Protein AF-A0A381URU4-F1 (afdb_monomer)

Mean predicted aligned error: 5.33 Å

Sequence (364 aa):
MTFSDTIAAIIGERTTHPRQFKLWVDVKSIEGCIGMFLSSFMIIYIGTDLFAWLFEAAFFIPLPILIGVSGFVAMLVTLSESNSSRGSDNFSVPIIAALSYDLYLINYTHGQLDSLLIWSVLSGIAFYLAFKYKSLSKNGVIAAYIMGIIIFGAGGLKWVTPIVTFFILSSIISKISKSDNQIHKGSKRDIIQVLANGGIATIISIINFYAPNENLYIIYLAVIAAATADTWASEIGSFSYTDPFHVIKFTRVPKGTSGAISFLGTIGSVLGATTIAIVGSIWNVSLPLIYLIVITGSIGSLVDSFIGGSIQANFQCLKCNNITEKRTHCNASSLHKSGIYFIDNDMVNFLNTVSAIFILIILK

Radius of gyration: 22.09 Å; Cα contacts (8 Å, |Δi|>4): 598; chains: 1; bounding box: 61×32×67 Å

Secondary structure (DSSP, 8-state):
-HHHHHHHHHHHHH-SS--EEESSSSEEEHHHHHHHHHHHHHHHHHHHHHHHHHTT-S-PPPHHHHHHHHHHHHHHHHHHHHT--TTTHHHHHHHHHHHHHHHHHHHHHTT-HHHHHHHHHHHHHHHHHHHHTTSB-HHHHHHHHHHHHHHHHHHHHHHHHHHHHHHHHHHHHHHHS--TT-----SSB-HHHHHHHHHHHHHHHHHHHHS--HHHHHHHHHHHHHHHHHHHHHHHHTT-SSPPEETTTTEE--TT-TTEE-HHHHHHHHHHHHHHHHHHHHTT--HHHHHHHHHHHHHHHHHHHHHHHHTB-EEEETTT--EESSSEETTEEEEEEESBTT--HHHHHHHHHHHHHHHHHHH-

Organism: NCBI:txid408172

pLDDT: mean 91.39, std 8.85, range [42.0, 98.69]

Foldseek 3Di:
DVVLQVQLVVQQVPDPDFQWDAQDADIHGPRSLVSSLVVQLCCQLCVVQVVCVVVVPPDDDPPVLSNVLSNQLSVLLSLQVRLDDPCCNVPRNVVSNVLSSCLQVVCVVVVNNVVLVVQLVVLLVVLVVCVVVQQAGSSRSSLVSSLLSLQCSLPHPLRNVLVVLLSPVLLVLLVVLDDPPDPDDNNHQHNLLNCLLCVVLSVLSVCCSVPPDPVSSLLSLLLNLQSQLLSQLLSQVSPDPAFFAAPVVRDGDHRPQALTGDPRSLVRSLVRQLSSLVSVVVVVDDPVSSVLSSVLNSVLSNQLSVCRRPAQWWWAAPPPRDIDLDCDDPNDGTHTDDHDPPHGSSNSSNVSSVVSSVSSVVVD

InterPro domains:
  IPR002794 Protein of unknown function DUF92, TMEM19 [PF01940] (123-355)
  IPR002794 Protein of unknown function DUF92, TMEM19 [PTHR13353] (121-356)

Structure (mmCIF, N/CA/C/O backbone):
data_AF-A0A381URU4-F1
#
_entry.id   AF-A0A381URU4-F1
#
loop_
_atom_site.group_PDB
_atom_site.id
_atom_site.type_symbol
_atom_site.label_atom_id
_atom_site.label_alt_id
_atom_site.label_comp_id
_atom_site.label_asym_id
_atom_site.label_entity_id
_atom_site.label_seq_id
_atom_site.pdbx_PDB_ins_code
_atom_site.Cartn_x
_atom_site.Cartn_y
_atom_site.Cartn_z
_atom_site.occupancy
_atom_site.B_iso_or_equiv
_atom_site.auth_seq_id
_atom_site.auth_comp_id
_atom_site.auth_asym_id
_atom_site.auth_atom_id
_atom_site.pdbx_PDB_model_num
ATOM 1 N N . MET A 1 1 ? 18.536 -11.690 -8.176 1.00 85.38 1 MET A N 1
ATOM 2 C CA . MET A 1 1 ? 18.642 -10.847 -6.966 1.00 85.38 1 MET A CA 1
ATOM 3 C C . MET A 1 1 ? 19.264 -11.557 -5.770 1.00 85.38 1 MET A C 1
ATOM 5 O O . MET A 1 1 ? 19.951 -10.886 -5.023 1.00 85.38 1 MET A O 1
ATOM 9 N N . THR A 1 2 ? 19.167 -12.887 -5.638 1.00 83.38 2 THR A N 1
ATOM 10 C CA . THR A 1 2 ? 19.854 -13.648 -4.568 1.00 83.38 2 THR A CA 1
ATOM 11 C C . THR A 1 2 ? 21.362 -13.374 -4.488 1.00 83.38 2 THR A C 1
ATOM 13 O O . THR A 1 2 ? 21.913 -13.242 -3.402 1.00 83.38 2 THR A O 1
ATOM 16 N N . PHE A 1 3 ? 22.037 -13.220 -5.635 1.00 85.25 3 PHE A N 1
ATOM 17 C CA . PHE A 1 3 ? 23.441 -12.797 -5.665 1.00 85.25 3 PHE A CA 1
ATOM 18 C C . PHE A 1 3 ? 23.648 -11.416 -5.031 1.00 85.25 3 PHE A C 1
ATOM 20 O O . PHE A 1 3 ? 24.577 -11.239 -4.248 1.00 85.25 3 PHE A O 1
ATOM 27 N N . SER A 1 4 ? 22.767 -10.456 -5.314 1.00 86.88 4 SER A N 1
ATOM 28 C CA . SER A 1 4 ? 22.823 -9.119 -4.723 1.00 86.88 4 SER A CA 1
ATOM 29 C C . SER A 1 4 ? 22.684 -9.165 -3.200 1.00 86.88 4 SER A C 1
ATOM 31 O O . SER A 1 4 ? 23.487 -8.538 -2.512 1.00 86.88 4 SER A O 1
ATOM 33 N N . ASP A 1 5 ? 21.753 -9.972 -2.677 1.00 83.25 5 ASP A N 1
ATOM 34 C CA . ASP A 1 5 ? 21.565 -10.152 -1.229 1.00 83.25 5 ASP A CA 1
ATOM 35 C C . ASP A 1 5 ? 22.834 -10.721 -0.572 1.00 83.25 5 ASP A C 1
ATOM 37 O O . ASP A 1 5 ? 23.307 -10.214 0.448 1.00 83.25 5 ASP A O 1
ATOM 41 N N . THR A 1 6 ? 23.462 -11.730 -1.194 1.00 86.62 6 THR A N 1
ATOM 42 C CA . THR A 1 6 ? 24.727 -12.291 -0.685 1.00 86.62 6 THR A CA 1
ATOM 43 C C . THR A 1 6 ? 25.874 -11.278 -0.718 1.00 86.62 6 THR A C 1
ATOM 45 O O . THR A 1 6 ? 26.660 -11.205 0.225 1.00 86.62 6 THR A O 1
ATOM 48 N N . ILE A 1 7 ? 25.962 -10.457 -1.769 1.00 87.31 7 ILE A N 1
ATOM 49 C CA . ILE A 1 7 ? 26.982 -9.409 -1.898 1.00 87.31 7 ILE A CA 1
ATOM 50 C C . ILE A 1 7 ? 26.778 -8.331 -0.829 1.00 87.31 7 ILE A C 1
ATOM 52 O O . ILE A 1 7 ? 27.749 -7.903 -0.201 1.00 87.31 7 ILE A O 1
ATOM 56 N N . ALA A 1 8 ? 25.531 -7.923 -0.584 1.00 85.62 8 ALA A N 1
ATOM 57 C CA . ALA A 1 8 ? 25.183 -6.958 0.452 1.00 85.62 8 ALA A CA 1
ATOM 58 C C . ALA A 1 8 ? 25.610 -7.444 1.847 1.00 85.62 8 ALA A C 1
ATOM 60 O O . ALA A 1 8 ? 26.246 -6.691 2.590 1.00 85.62 8 ALA A O 1
ATOM 61 N N . ALA A 1 9 ? 25.342 -8.715 2.169 1.00 83.88 9 ALA A N 1
ATOM 62 C CA . ALA A 1 9 ? 25.768 -9.334 3.423 1.00 83.88 9 ALA A CA 1
ATOM 63 C C . ALA A 1 9 ? 27.302 -9.365 3.558 1.00 83.88 9 ALA A C 1
ATOM 65 O O . ALA A 1 9 ? 27.845 -8.879 4.552 1.00 83.88 9 ALA A O 1
ATOM 66 N N . ILE A 1 10 ? 28.013 -9.838 2.526 1.00 88.06 10 ILE A N 1
ATOM 67 C CA . ILE A 1 10 ? 29.484 -9.927 2.529 1.00 88.06 10 ILE A CA 1
ATOM 68 C C . ILE A 1 10 ? 30.130 -8.548 2.714 1.00 88.06 10 ILE A C 1
ATOM 70 O O . ILE A 1 10 ? 31.067 -8.407 3.500 1.00 88.06 10 ILE A O 1
ATOM 74 N N . ILE A 1 11 ? 29.659 -7.522 1.999 1.00 88.00 11 ILE A N 1
ATOM 75 C CA . ILE A 1 11 ? 30.195 -6.155 2.114 1.00 88.00 11 ILE A CA 1
ATOM 76 C C . ILE A 1 11 ? 29.905 -5.585 3.503 1.00 88.00 11 ILE A C 1
ATOM 78 O O . ILE A 1 11 ? 30.780 -4.960 4.109 1.00 88.00 11 ILE A O 1
ATOM 82 N N . GLY A 1 12 ? 28.699 -5.818 4.025 1.00 82.50 12 GLY A N 1
ATOM 83 C CA . GLY A 1 12 ? 28.310 -5.378 5.359 1.00 82.50 12 GLY A CA 1
ATOM 84 C C . GLY A 1 12 ? 29.183 -5.973 6.465 1.00 82.50 12 GLY A C 1
ATOM 85 O O . GLY A 1 12 ? 29.587 -5.238 7.363 1.00 82.50 12 GLY A O 1
ATOM 86 N N . GLU A 1 13 ? 29.513 -7.264 6.378 1.00 86.25 13 GLU A N 1
ATOM 87 C CA . GLU A 1 13 ? 30.335 -7.978 7.367 1.00 86.25 13 GLU A CA 1
ATOM 88 C C . GLU A 1 13 ? 31.835 -7.687 7.244 1.00 86.25 13 GLU A C 1
ATOM 90 O O . GLU A 1 13 ? 32.540 -7.627 8.249 1.00 86.25 13 GLU A O 1
ATOM 95 N N . ARG A 1 14 ? 32.345 -7.499 6.019 1.00 87.88 14 ARG A N 1
ATOM 96 C CA . ARG A 1 14 ? 33.779 -7.249 5.775 1.00 87.88 14 ARG A CA 1
ATOM 97 C C . ARG A 1 14 ? 34.208 -5.807 6.025 1.00 87.88 14 ARG A C 1
ATOM 99 O O . ARG A 1 14 ? 35.406 -5.532 6.089 1.00 87.88 14 ARG A O 1
ATOM 106 N N . THR A 1 15 ? 33.261 -4.882 6.140 1.00 88.69 15 THR A N 1
ATOM 107 C CA . THR A 1 15 ? 33.566 -3.490 6.475 1.00 88.69 15 THR A CA 1
ATOM 108 C C . THR A 1 15 ? 33.953 -3.402 7.951 1.00 88.69 15 THR A C 1
ATOM 110 O O . THR A 1 15 ? 33.223 -3.874 8.812 1.00 88.69 15 THR A O 1
ATOM 113 N N . THR A 1 16 ? 35.086 -2.772 8.264 1.00 79.88 16 THR A N 1
ATOM 114 C CA . THR A 1 16 ? 35.608 -2.675 9.642 1.00 79.88 16 THR A CA 1
ATOM 115 C C . THR A 1 16 ? 34.721 -1.836 10.569 1.00 79.88 16 THR A C 1
ATOM 117 O O . THR A 1 16 ? 34.576 -2.161 11.746 1.00 79.88 16 THR A O 1
ATOM 120 N N . HIS A 1 17 ? 34.089 -0.783 10.039 1.00 83.81 17 HIS A N 1
ATOM 121 C CA . HIS A 1 17 ? 33.162 0.093 10.766 1.00 83.81 17 HIS A CA 1
ATOM 122 C C . HIS A 1 17 ? 31.912 0.399 9.923 1.00 83.81 17 HIS A C 1
ATOM 124 O O . HIS A 1 17 ? 31.779 1.506 9.395 1.00 83.81 17 HIS A O 1
ATOM 130 N N . PRO A 1 18 ? 30.998 -0.575 9.754 1.00 86.12 18 PRO A N 1
ATOM 131 C CA . PRO A 1 18 ? 29.820 -0.387 8.924 1.00 86.12 18 PRO A CA 1
ATOM 132 C C . PRO A 1 18 ? 28.853 0.590 9.592 1.00 86.12 18 PRO A C 1
ATOM 134 O O . PRO A 1 18 ? 28.609 0.534 10.803 1.00 86.12 18 PRO A O 1
ATOM 137 N N . ARG A 1 19 ? 28.247 1.476 8.802 1.00 90.94 19 ARG A N 1
ATOM 138 C CA . ARG A 1 19 ? 27.236 2.415 9.300 1.00 90.94 19 ARG A CA 1
ATOM 139 C C . ARG A 1 19 ? 25.905 1.692 9.403 1.00 90.94 19 ARG A C 1
ATOM 141 O O . ARG A 1 19 ? 25.149 1.606 8.436 1.00 90.94 19 ARG A O 1
ATOM 148 N N . GLN A 1 20 ? 25.646 1.147 10.584 1.00 91.06 20 GLN A N 1
ATOM 149 C CA . GLN A 1 20 ? 24.461 0.346 10.850 1.00 91.06 20 GLN A CA 1
ATOM 150 C C . GLN A 1 20 ? 23.224 1.199 11.136 1.00 91.06 20 GLN A C 1
ATOM 152 O O . GLN A 1 20 ? 23.283 2.252 11.774 1.00 91.06 20 GLN A O 1
ATOM 157 N N . PHE A 1 21 ? 22.073 0.707 10.699 1.00 91.06 21 PHE A N 1
ATOM 158 C CA . PHE A 1 21 ? 20.769 1.271 10.998 1.00 91.06 21 PHE A CA 1
ATOM 159 C C . PHE A 1 21 ? 19.724 0.158 11.124 1.00 91.06 21 PHE A C 1
ATOM 161 O O . PHE A 1 21 ? 19.931 -0.984 10.719 1.00 91.06 21 PHE A O 1
ATOM 168 N N . LYS A 1 22 ? 18.570 0.502 11.698 1.00 89.31 22 LYS A N 1
ATOM 169 C CA . LYS A 1 22 ? 17.429 -0.403 11.843 1.00 89.31 22 LYS A CA 1
ATOM 170 C C . LYS A 1 22 ? 16.151 0.309 11.425 1.00 89.31 22 LYS A C 1
ATOM 172 O O . LYS A 1 22 ? 15.788 1.329 12.019 1.00 89.31 22 LYS A O 1
ATOM 177 N N . LEU A 1 23 ? 15.498 -0.213 10.387 1.00 86.25 23 LEU A N 1
ATOM 178 C CA . LEU A 1 23 ? 14.225 0.313 9.882 1.00 86.25 23 LEU A CA 1
ATOM 179 C C . LEU A 1 23 ? 13.028 -0.439 10.459 1.00 86.25 23 LEU A C 1
ATOM 181 O O . LEU A 1 23 ? 12.079 0.210 10.902 1.00 86.25 23 LEU A O 1
ATOM 185 N N . TRP A 1 24 ? 13.096 -1.772 10.505 1.00 84.44 24 TRP A N 1
ATOM 186 C CA . TRP A 1 24 ? 12.037 -2.615 11.060 1.00 84.44 24 TRP A CA 1
ATOM 187 C C . TRP A 1 24 ? 12.548 -3.546 12.166 1.00 84.44 24 TRP A C 1
ATOM 189 O O . TRP A 1 24 ? 12.534 -3.161 13.338 1.00 84.44 24 TRP A O 1
ATOM 199 N N . VAL A 1 25 ? 13.012 -4.753 11.830 1.00 83.75 25 VAL A N 1
ATOM 200 C CA . VAL A 1 25 ? 13.512 -5.735 12.813 1.00 83.75 25 VAL A CA 1
ATOM 201 C C . VAL A 1 25 ? 15.007 -5.971 12.649 1.00 83.75 25 VAL A C 1
ATOM 203 O O . VAL A 1 25 ? 15.729 -5.939 13.651 1.00 83.75 25 VAL A O 1
ATOM 206 N N . ASP A 1 26 ? 15.451 -6.142 11.409 1.00 84.88 26 ASP A N 1
ATOM 207 C CA . ASP A 1 26 ? 16.823 -6.513 11.084 1.00 84.88 26 ASP A CA 1
ATOM 208 C C . ASP A 1 26 ? 17.744 -5.281 11.125 1.00 84.88 26 ASP A C 1
ATOM 210 O O . ASP A 1 26 ? 17.316 -4.146 10.880 1.00 84.88 26 ASP A O 1
ATOM 214 N N . VAL A 1 27 ? 19.008 -5.495 11.495 1.00 87.00 27 VAL A N 1
ATOM 215 C CA . VAL A 1 27 ? 20.051 -4.462 11.438 1.00 87.00 27 VAL A CA 1
ATOM 216 C C . VAL A 1 27 ? 20.714 -4.556 10.072 1.00 87.00 27 VAL A C 1
ATOM 218 O O . VAL A 1 27 ? 21.165 -5.627 9.678 1.00 87.00 27 VAL A O 1
ATOM 221 N N . LYS A 1 28 ? 20.764 -3.436 9.357 1.00 90.19 28 LYS A N 1
ATOM 222 C CA . LYS A 1 28 ? 21.342 -3.325 8.014 1.00 90.19 28 LYS A CA 1
ATOM 223 C C . LYS A 1 28 ? 22.464 -2.288 8.030 1.00 90.19 28 LYS A C 1
ATOM 225 O O . LYS A 1 28 ? 22.542 -1.481 8.959 1.00 90.19 28 LYS A O 1
ATOM 230 N N . SER A 1 29 ? 23.338 -2.298 7.029 1.00 92.88 29 SER A N 1
ATOM 231 C CA . SER A 1 29 ? 24.417 -1.315 6.883 1.00 92.88 29 SER A CA 1
ATOM 232 C C . SER A 1 29 ? 24.272 -0.516 5.596 1.00 92.88 29 SER A C 1
ATOM 234 O O . SER A 1 29 ? 23.793 -1.025 4.583 1.00 92.88 29 SER A O 1
ATOM 236 N N . ILE A 1 30 ? 24.706 0.745 5.622 1.00 92.12 30 ILE A N 1
ATOM 237 C CA . ILE A 1 30 ? 24.724 1.593 4.421 1.00 92.12 30 ILE A CA 1
ATOM 238 C C . ILE A 1 30 ? 25.600 0.953 3.338 1.00 92.12 30 ILE A C 1
ATOM 240 O O . ILE A 1 30 ? 25.229 0.947 2.168 1.00 92.12 30 ILE A O 1
ATOM 244 N N . GLU A 1 31 ? 26.740 0.384 3.725 1.00 93.50 31 GLU A N 1
ATOM 245 C CA . GLU A 1 31 ? 27.669 -0.289 2.818 1.00 93.50 31 GLU A CA 1
ATOM 246 C C . GLU A 1 31 ? 27.031 -1.525 2.168 1.00 93.50 31 GLU A C 1
ATOM 248 O O . GLU A 1 31 ? 27.171 -1.717 0.960 1.00 93.50 31 GLU A O 1
ATOM 253 N N . GLY A 1 32 ? 26.257 -2.305 2.930 1.00 91.69 32 GLY A N 1
ATOM 254 C CA . GLY A 1 32 ? 25.471 -3.419 2.400 1.00 91.69 32 GLY A CA 1
ATOM 255 C C . GLY A 1 32 ? 24.425 -2.953 1.387 1.00 91.69 32 GLY A C 1
ATOM 256 O O . GLY A 1 32 ? 24.360 -3.500 0.289 1.00 91.69 32 GLY A O 1
ATOM 257 N N . CYS A 1 33 ? 23.681 -1.881 1.681 1.00 93.50 33 CYS A N 1
ATOM 258 C CA . CYS A 1 33 ? 22.706 -1.312 0.741 1.00 93.50 33 CYS A CA 1
ATOM 259 C C . CYS A 1 33 ? 23.357 -0.780 -0.551 1.00 93.50 33 CYS A C 1
ATOM 261 O O . CYS A 1 33 ? 22.780 -0.920 -1.630 1.00 93.50 33 CYS A O 1
ATOM 263 N N . ILE A 1 34 ? 24.560 -0.197 -0.469 1.00 94.19 34 ILE A N 1
ATOM 264 C CA . ILE A 1 34 ? 25.345 0.196 -1.654 1.00 94.19 34 ILE A CA 1
ATOM 265 C C . ILE A 1 34 ? 25.730 -1.049 -2.462 1.00 94.19 34 ILE A C 1
ATOM 267 O O . ILE A 1 34 ? 25.572 -1.057 -3.683 1.00 94.19 34 ILE A O 1
ATOM 271 N N . GLY A 1 35 ? 26.178 -2.111 -1.788 1.00 94.06 35 GLY A N 1
ATOM 272 C CA . GLY A 1 35 ? 26.450 -3.409 -2.402 1.00 94.06 35 GLY A CA 1
ATOM 273 C C . GLY A 1 35 ? 25.236 -3.978 -3.133 1.00 94.06 35 GLY A C 1
ATOM 274 O O . GLY A 1 35 ? 25.342 -4.352 -4.302 1.00 94.06 35 GLY A O 1
ATOM 275 N N . MET A 1 36 ? 24.072 -3.968 -2.480 1.00 94.69 36 MET A N 1
ATOM 276 C CA . MET A 1 36 ? 22.792 -4.394 -3.051 1.00 94.69 36 MET A CA 1
ATOM 277 C C . MET A 1 36 ? 22.432 -3.589 -4.300 1.00 94.69 36 MET A C 1
ATOM 279 O O . MET A 1 36 ? 22.074 -4.162 -5.329 1.00 94.69 36 MET A O 1
ATOM 283 N N . PHE A 1 37 ? 22.567 -2.262 -4.229 1.00 97.31 37 PHE A N 1
ATOM 284 C CA . PHE A 1 37 ? 22.232 -1.366 -5.331 1.00 97.31 37 PHE A CA 1
ATOM 285 C C . PHE A 1 37 ? 23.141 -1.609 -6.538 1.00 97.31 37 PHE A C 1
ATOM 287 O O . PHE A 1 37 ? 22.654 -1.860 -7.637 1.00 97.31 37 PHE A O 1
ATOM 294 N N . LEU A 1 38 ? 24.463 -1.579 -6.341 1.00 96.94 38 LEU A N 1
ATOM 295 C CA . LEU A 1 38 ? 25.430 -1.713 -7.433 1.00 96.94 38 LEU A CA 1
ATOM 296 C C . LEU A 1 38 ? 25.375 -3.096 -8.085 1.00 96.94 38 LEU A C 1
ATOM 298 O O . LEU A 1 38 ? 25.406 -3.200 -9.309 1.00 96.94 38 LEU A O 1
ATOM 302 N N . SER A 1 39 ? 25.262 -4.158 -7.284 1.00 96.19 39 SER A N 1
ATOM 303 C CA . SER A 1 39 ? 25.137 -5.519 -7.815 1.00 96.19 39 SER A CA 1
ATOM 304 C C . SER A 1 39 ? 23.831 -5.706 -8.587 1.00 96.19 39 SER A C 1
ATOM 306 O O . SER A 1 39 ? 23.863 -6.201 -9.711 1.00 96.19 39 SER A O 1
ATOM 308 N N . SER A 1 40 ? 22.698 -5.245 -8.049 1.00 96.69 40 SER A N 1
ATOM 309 C CA . SER A 1 40 ? 21.406 -5.321 -8.743 1.00 96.69 40 SER A CA 1
ATOM 310 C C . SER A 1 40 ? 21.401 -4.497 -10.027 1.00 96.69 40 SER A C 1
ATOM 312 O O . SER A 1 40 ? 20.912 -4.977 -11.046 1.00 96.69 40 SER A O 1
ATOM 314 N N . PHE A 1 41 ? 22.002 -3.304 -10.011 1.00 97.31 41 PHE A N 1
ATOM 315 C CA . PHE A 1 41 ? 22.167 -2.470 -11.201 1.00 97.31 41 PHE A CA 1
ATOM 316 C C . PHE A 1 41 ? 22.924 -3.225 -12.294 1.00 97.31 41 PHE A C 1
ATOM 318 O O . PHE A 1 41 ? 22.442 -3.315 -13.418 1.00 97.31 41 PHE A O 1
ATOM 325 N N . MET A 1 42 ? 24.080 -3.811 -11.966 1.00 95.75 42 MET A N 1
ATOM 326 C CA . MET A 1 42 ? 24.898 -4.537 -12.942 1.00 95.75 42 MET A CA 1
ATOM 327 C C . MET A 1 42 ? 24.207 -5.800 -13.452 1.00 95.75 42 MET A C 1
ATOM 329 O O . MET A 1 42 ? 24.276 -6.089 -14.644 1.00 95.75 42 MET A O 1
ATOM 333 N N . ILE A 1 43 ? 23.509 -6.530 -12.578 1.00 94.81 43 ILE A N 1
ATOM 334 C CA . ILE A 1 43 ? 22.747 -7.722 -12.965 1.00 94.81 43 ILE A CA 1
ATOM 335 C C . ILE A 1 43 ? 21.640 -7.361 -13.954 1.00 94.81 43 ILE A C 1
ATOM 337 O O . ILE A 1 43 ? 21.486 -8.063 -14.946 1.00 94.81 43 ILE A O 1
ATOM 341 N N . ILE A 1 44 ? 20.885 -6.285 -13.717 1.00 95.25 44 ILE A N 1
ATOM 342 C CA . ILE A 1 44 ? 19.834 -5.861 -14.650 1.00 95.25 44 ILE A CA 1
ATOM 343 C C . ILE A 1 44 ? 20.444 -5.309 -15.935 1.00 95.25 44 ILE A C 1
ATOM 345 O O . ILE A 1 44 ? 20.012 -5.708 -17.012 1.00 95.25 44 ILE A O 1
ATOM 349 N N . TYR A 1 45 ? 21.470 -4.465 -15.842 1.00 94.38 45 TYR A N 1
ATOM 350 C CA . TYR A 1 45 ? 22.116 -3.852 -17.001 1.00 94.38 45 TYR A CA 1
ATOM 351 C C . TYR A 1 45 ? 22.685 -4.905 -17.958 1.00 94.38 45 TYR A C 1
ATOM 353 O O . TYR A 1 45 ? 22.329 -4.934 -19.133 1.00 94.38 45 TYR A O 1
ATOM 361 N N . ILE A 1 46 ? 23.522 -5.809 -17.441 1.00 92.25 46 ILE A N 1
ATOM 362 C CA . ILE A 1 46 ? 24.154 -6.866 -18.240 1.00 92.25 46 ILE A CA 1
ATOM 363 C C . ILE A 1 46 ? 23.134 -7.944 -18.591 1.00 92.25 46 ILE A C 1
ATOM 365 O O . ILE A 1 46 ? 23.097 -8.404 -19.724 1.00 92.25 46 ILE A O 1
ATOM 369 N N . GLY A 1 47 ? 22.310 -8.363 -17.628 1.00 90.19 47 GLY A N 1
ATOM 370 C CA . GLY A 1 47 ? 21.362 -9.455 -17.817 1.00 90.19 47 GLY A CA 1
ATOM 371 C C . GLY A 1 47 ? 20.336 -9.140 -18.894 1.00 90.19 47 GLY A C 1
ATOM 372 O O . GLY A 1 47 ? 20.091 -9.979 -19.751 1.00 90.19 47 GLY A O 1
ATOM 373 N N . THR A 1 48 ? 19.782 -7.929 -18.898 1.00 89.69 48 THR A N 1
ATOM 374 C CA . THR A 1 48 ? 18.789 -7.520 -19.899 1.00 89.69 48 THR A CA 1
ATOM 375 C C . THR A 1 48 ? 19.371 -7.549 -21.310 1.00 89.69 48 THR A C 1
ATOM 377 O O . THR A 1 48 ? 18.756 -8.120 -22.206 1.00 89.69 48 THR A O 1
ATOM 380 N N . ASP A 1 49 ? 20.566 -6.986 -21.499 1.00 84.62 49 ASP A N 1
ATOM 381 C CA . ASP A 1 49 ? 21.245 -6.958 -22.799 1.00 84.62 49 ASP A CA 1
ATOM 382 C C . ASP A 1 49 ? 21.671 -8.367 -23.252 1.00 84.62 49 ASP A C 1
ATOM 384 O O . ASP A 1 49 ? 21.385 -8.785 -24.374 1.00 84.62 49 ASP A O 1
ATOM 388 N N . LEU A 1 50 ? 22.253 -9.155 -22.340 1.00 87.00 50 LEU A N 1
ATOM 389 C CA . LEU A 1 50 ? 22.659 -10.539 -22.591 1.00 87.00 50 LEU A CA 1
ATOM 390 C C . LEU A 1 50 ? 21.471 -11.424 -22.977 1.00 87.00 50 LEU A C 1
ATOM 392 O O . LEU A 1 50 ? 21.580 -12.205 -23.918 1.00 87.00 50 LEU A O 1
ATOM 396 N N . PHE A 1 51 ? 20.349 -11.332 -22.258 1.00 84.62 51 PHE A N 1
ATOM 397 C CA . PHE A 1 51 ? 19.158 -12.126 -22.559 1.00 84.62 51 PHE A CA 1
ATOM 398 C C . PHE A 1 51 ? 18.468 -11.661 -23.840 1.00 84.62 51 PHE A C 1
ATOM 400 O O . PHE A 1 51 ? 17.994 -12.508 -24.595 1.00 84.62 51 PHE A O 1
ATOM 407 N N . ALA A 1 52 ? 18.449 -10.355 -24.121 1.00 84.44 52 ALA A N 1
ATOM 408 C CA . ALA A 1 52 ? 17.958 -9.842 -25.396 1.00 84.44 52 ALA A CA 1
ATOM 409 C C . ALA A 1 52 ? 18.775 -10.404 -26.569 1.00 84.44 52 ALA A C 1
ATOM 411 O O . ALA A 1 52 ? 18.197 -10.864 -27.551 1.00 84.44 52 ALA A O 1
ATOM 412 N N . TRP A 1 53 ? 20.103 -10.444 -26.438 1.00 83.12 53 TRP A N 1
ATOM 413 C CA . TRP A 1 53 ? 20.982 -11.059 -27.429 1.00 83.12 53 TRP A CA 1
ATOM 414 C C . TRP A 1 53 ? 20.782 -12.580 -27.536 1.00 83.12 53 TRP A C 1
ATOM 416 O O . TRP A 1 53 ? 20.623 -13.100 -28.637 1.00 83.12 53 TRP A O 1
ATOM 426 N N . LEU A 1 54 ? 20.738 -13.293 -26.404 1.00 88.12 54 LEU A N 1
ATOM 427 C CA . LEU A 1 54 ? 20.628 -14.757 -26.352 1.00 88.12 54 LEU A CA 1
ATOM 428 C C . LEU A 1 54 ? 19.323 -15.285 -26.963 1.00 88.12 54 LEU A C 1
ATOM 430 O O . LEU A 1 54 ? 19.321 -16.350 -27.573 1.00 88.12 54 LEU A O 1
ATOM 434 N N . PHE A 1 55 ? 18.219 -14.565 -26.769 1.00 86.38 55 PHE A N 1
ATOM 435 C CA . PHE A 1 55 ? 16.900 -14.946 -27.277 1.00 86.38 55 PHE A CA 1
ATOM 436 C C . PHE A 1 55 ? 16.540 -14.258 -28.599 1.00 86.38 55 PHE A C 1
ATOM 438 O O . PHE A 1 55 ? 15.369 -14.260 -28.975 1.00 86.38 55 PHE A O 1
ATOM 445 N N . GLU A 1 56 ? 17.526 -13.671 -29.290 1.00 82.88 56 GLU A N 1
ATOM 446 C CA . GLU A 1 56 ? 17.351 -12.989 -30.580 1.00 82.88 56 GLU A CA 1
ATOM 447 C C . GLU A 1 56 ? 16.185 -11.983 -30.558 1.00 82.88 56 GLU A C 1
ATOM 449 O O . GLU A 1 56 ? 15.349 -11.926 -31.464 1.00 82.88 56 GLU A O 1
ATOM 454 N N . ALA A 1 57 ? 16.098 -11.192 -29.484 1.00 78.31 57 ALA A N 1
ATOM 455 C CA . ALA A 1 57 ? 15.028 -10.223 -29.316 1.00 78.31 57 ALA A CA 1
ATOM 456 C C . ALA A 1 57 ? 15.024 -9.230 -30.488 1.00 78.31 57 ALA A C 1
ATOM 458 O O . ALA A 1 57 ? 16.028 -8.594 -30.801 1.00 78.31 57 ALA A O 1
ATOM 459 N N . ALA A 1 58 ? 13.856 -9.054 -31.109 1.00 64.94 58 ALA A N 1
ATOM 460 C CA . ALA A 1 58 ? 13.690 -8.206 -32.290 1.00 64.94 58 ALA A CA 1
ATOM 461 C C . ALA A 1 58 ? 13.954 -6.706 -32.032 1.00 64.94 58 ALA A C 1
ATOM 463 O O . ALA A 1 58 ? 14.023 -5.921 -32.976 1.00 64.94 58 ALA A O 1
ATOM 464 N N . PHE A 1 59 ? 14.070 -6.294 -30.765 1.00 67.12 59 PHE A N 1
ATOM 465 C CA . PHE A 1 59 ? 14.239 -4.904 -30.362 1.00 67.12 59 PHE A CA 1
ATOM 466 C C . PHE A 1 59 ? 15.314 -4.763 -29.281 1.00 67.12 59 PHE A C 1
ATOM 468 O O . PHE A 1 59 ? 15.213 -5.359 -28.209 1.00 67.12 59 PHE A O 1
ATOM 475 N N . PHE A 1 60 ? 16.308 -3.913 -29.547 1.00 78.19 60 PHE A N 1
ATOM 476 C CA . PHE A 1 60 ? 17.295 -3.495 -28.554 1.00 78.19 60 PHE A CA 1
ATOM 477 C C . PHE A 1 60 ? 16.753 -2.323 -27.736 1.00 78.19 60 PHE A C 1
ATOM 479 O O . PHE A 1 60 ? 16.316 -1.311 -28.287 1.00 78.19 60 PHE A O 1
ATOM 486 N N . ILE A 1 61 ? 16.818 -2.439 -26.411 1.00 86.31 61 ILE A N 1
ATOM 487 C CA . ILE A 1 61 ? 16.434 -1.357 -25.502 1.00 86.31 61 ILE A CA 1
ATOM 488 C C . ILE A 1 61 ? 17.462 -0.222 -25.636 1.00 86.31 61 ILE A C 1
ATOM 490 O O . ILE A 1 61 ? 18.658 -0.474 -25.473 1.00 86.31 61 ILE A O 1
ATOM 494 N N . PRO A 1 62 ? 17.046 1.035 -25.894 1.00 91.88 62 PRO A N 1
ATOM 495 C CA . PRO A 1 62 ? 17.988 2.141 -25.996 1.00 91.88 62 PRO A CA 1
ATOM 496 C C . PRO A 1 62 ? 18.821 2.289 -24.723 1.00 91.88 62 PRO A C 1
ATOM 498 O O . PRO A 1 62 ? 18.288 2.204 -23.616 1.00 91.88 62 PRO A O 1
ATOM 501 N N . LEU A 1 63 ? 20.114 2.589 -24.872 1.00 92.19 63 LEU A N 1
ATOM 502 C CA . LEU A 1 63 ? 21.051 2.669 -23.747 1.00 92.19 63 LEU A CA 1
ATOM 503 C C . LEU A 1 63 ? 20.551 3.537 -22.566 1.00 92.19 63 LEU A C 1
ATOM 505 O O . LEU A 1 63 ? 20.658 3.081 -21.427 1.00 92.19 63 LEU A O 1
ATOM 509 N N . PRO A 1 64 ? 19.945 4.730 -22.770 1.00 94.81 64 PRO A N 1
ATOM 510 C CA . PRO A 1 64 ? 19.399 5.514 -21.657 1.00 94.81 64 PRO A CA 1
ATOM 511 C C . PRO A 1 64 ? 18.276 4.798 -20.893 1.00 94.81 64 PRO A C 1
ATOM 513 O O . PRO A 1 64 ? 18.182 4.914 -19.673 1.00 94.81 64 PRO A O 1
ATOM 516 N N . ILE A 1 65 ? 17.443 4.030 -21.598 1.00 95.31 65 ILE A N 1
ATOM 517 C CA . ILE A 1 65 ? 16.338 3.262 -21.014 1.00 95.31 65 ILE A CA 1
ATOM 518 C C . ILE A 1 65 ? 16.885 2.067 -20.238 1.00 95.31 65 ILE A C 1
ATOM 520 O O . ILE A 1 65 ? 16.418 1.816 -19.131 1.00 95.31 65 ILE A O 1
ATOM 524 N N . LEU A 1 66 ? 17.913 1.394 -20.764 1.00 95.12 66 LEU A N 1
ATOM 525 C CA . LEU A 1 66 ? 18.590 0.284 -20.090 1.00 95.12 66 LEU A CA 1
ATOM 526 C C . LEU A 1 66 ? 19.267 0.731 -18.782 1.00 95.12 66 LEU A C 1
ATOM 528 O O . LEU A 1 66 ? 19.121 0.090 -17.739 1.00 95.12 66 LEU A O 1
ATOM 532 N N . ILE A 1 67 ? 19.974 1.862 -18.809 1.00 96.44 67 ILE A N 1
ATOM 533 C CA . ILE A 1 67 ? 20.564 2.465 -17.603 1.00 96.44 67 ILE A CA 1
ATOM 534 C C . ILE A 1 67 ? 19.458 2.851 -16.613 1.00 96.44 67 ILE A C 1
ATOM 536 O O . ILE A 1 67 ? 19.568 2.575 -15.416 1.00 96.44 67 ILE A O 1
ATOM 540 N N . GLY A 1 68 ? 18.379 3.456 -17.112 1.00 97.25 68 GLY A N 1
ATOM 541 C CA . GLY A 1 68 ? 17.260 3.901 -16.293 1.00 97.25 68 GLY A CA 1
ATOM 542 C C . GLY A 1 68 ? 16.514 2.755 -15.602 1.00 97.25 68 GLY A C 1
ATOM 543 O O . GLY A 1 68 ? 16.316 2.824 -14.389 1.00 97.25 68 GLY A O 1
ATOM 544 N N . VAL A 1 69 ? 16.181 1.671 -16.316 1.00 97.31 69 VAL A N 1
ATOM 545 C CA . VAL A 1 69 ? 15.538 0.489 -15.710 1.00 97.31 69 VAL A CA 1
ATOM 546 C C . VAL A 1 69 ? 16.455 -0.161 -14.677 1.00 97.31 69 VAL A C 1
ATOM 548 O O . VAL A 1 69 ? 16.005 -0.499 -13.585 1.00 97.31 69 VAL A O 1
ATOM 551 N N . SER A 1 70 ? 17.758 -0.247 -14.962 1.00 97.56 70 SER A N 1
ATOM 552 C CA . SER A 1 70 ? 18.748 -0.802 -14.031 1.00 97.56 70 SER A CA 1
ATOM 553 C C . SER A 1 70 ? 18.807 -0.002 -12.730 1.00 97.56 70 SER A C 1
ATOM 555 O O . SER A 1 70 ? 18.775 -0.581 -11.644 1.00 97.56 70 SER A O 1
ATOM 557 N N . GLY A 1 71 ? 18.829 1.331 -12.824 1.00 98.06 71 GLY A N 1
ATOM 558 C CA . GLY A 1 71 ? 18.795 2.227 -11.666 1.00 98.06 71 GLY A CA 1
ATOM 559 C C . GLY A 1 71 ? 17.484 2.156 -10.888 1.00 98.06 71 GLY A C 1
ATOM 560 O O . GLY A 1 71 ? 17.500 2.082 -9.659 1.00 98.06 71 GLY A O 1
ATOM 561 N N . PHE A 1 72 ? 16.352 2.143 -11.591 1.00 98.19 72 PHE A N 1
ATOM 562 C CA . PHE A 1 72 ? 15.023 2.099 -10.987 1.00 98.19 72 PHE A CA 1
ATOM 563 C C . PHE A 1 72 ? 14.778 0.796 -10.216 1.00 98.19 72 PHE A C 1
ATOM 565 O O . PHE A 1 72 ? 14.376 0.833 -9.050 1.00 98.19 72 PHE A O 1
ATOM 572 N N . VAL A 1 73 ? 15.087 -0.348 -10.833 1.00 98.12 73 VAL A N 1
ATOM 573 C CA . VAL A 1 73 ? 14.974 -1.667 -10.200 1.00 98.12 73 VAL A CA 1
ATOM 574 C C . VAL A 1 73 ? 15.919 -1.764 -9.007 1.00 98.12 73 VAL A C 1
ATOM 576 O O . VAL A 1 73 ? 15.484 -2.127 -7.915 1.00 98.12 73 VAL A O 1
ATOM 579 N N . ALA A 1 74 ? 17.192 -1.386 -9.176 1.00 97.88 74 ALA A N 1
ATOM 580 C CA . ALA A 1 74 ? 18.173 -1.416 -8.093 1.00 97.88 74 ALA A CA 1
ATOM 581 C C . ALA A 1 74 ? 17.740 -0.560 -6.895 1.00 97.88 74 ALA A C 1
ATOM 583 O O . ALA A 1 74 ? 17.863 -0.996 -5.753 1.00 97.88 74 ALA A O 1
ATOM 584 N N . MET A 1 75 ? 17.176 0.628 -7.138 1.00 97.62 75 MET A N 1
ATOM 585 C CA . MET A 1 75 ? 16.647 1.492 -6.082 1.00 97.62 75 MET A CA 1
ATOM 586 C C . MET A 1 75 ? 15.532 0.796 -5.292 1.00 97.62 75 MET A C 1
ATOM 588 O O . MET A 1 75 ? 15.602 0.728 -4.064 1.00 97.62 75 MET A O 1
ATOM 592 N N . LEU A 1 76 ? 14.505 0.279 -5.969 1.00 97.69 76 LEU A N 1
ATOM 593 C CA . LEU A 1 76 ? 13.348 -0.327 -5.299 1.00 97.69 76 LEU A CA 1
ATOM 594 C C . LEU A 1 76 ? 13.702 -1.626 -4.581 1.00 97.69 76 LEU A C 1
ATOM 596 O O . LEU A 1 76 ? 13.211 -1.877 -3.480 1.00 97.69 76 LEU A O 1
ATOM 600 N N . VAL A 1 77 ? 14.592 -2.417 -5.168 1.00 96.75 77 VAL A N 1
ATOM 601 C CA . VAL A 1 77 ? 15.115 -3.641 -4.566 1.00 96.75 77 VAL A CA 1
ATOM 602 C C . VAL A 1 77 ? 15.911 -3.339 -3.298 1.00 96.75 77 VAL A C 1
ATOM 604 O O . VAL A 1 77 ? 15.628 -3.938 -2.263 1.00 96.75 77 VAL A O 1
ATOM 607 N N . THR A 1 78 ? 16.830 -2.372 -3.327 1.00 96.31 78 THR A N 1
ATOM 608 C CA . THR A 1 78 ? 17.585 -1.964 -2.132 1.00 96.31 78 THR A CA 1
ATOM 609 C C . THR A 1 78 ? 16.666 -1.409 -1.045 1.00 96.31 78 THR A C 1
ATOM 611 O O . THR A 1 78 ? 16.853 -1.695 0.136 1.00 96.31 78 THR A O 1
ATOM 614 N N . LEU A 1 79 ? 15.634 -0.646 -1.417 1.00 95.25 79 LEU A N 1
ATOM 615 C CA . LEU A 1 79 ? 14.633 -0.177 -0.458 1.00 95.25 79 LEU A CA 1
ATOM 616 C C . LEU A 1 79 ? 13.852 -1.343 0.166 1.00 95.25 79 LEU A C 1
ATOM 618 O O . LEU A 1 79 ? 13.673 -1.363 1.384 1.00 95.25 79 LEU A O 1
ATOM 622 N N . SER A 1 80 ? 13.435 -2.324 -0.637 1.00 94.56 80 SER A N 1
ATOM 623 C CA . SER A 1 80 ? 12.750 -3.535 -0.169 1.00 94.56 80 SER A CA 1
ATOM 624 C C . SER A 1 80 ? 13.620 -4.365 0.782 1.00 94.56 80 SER A C 1
ATOM 626 O O . SER A 1 80 ? 13.150 -4.752 1.852 1.00 94.56 80 SER A O 1
ATOM 628 N N . GLU A 1 81 ? 14.893 -4.575 0.437 1.00 93.81 81 GLU A N 1
ATOM 629 C CA . GLU A 1 81 ? 15.886 -5.279 1.264 1.00 93.81 81 GLU A CA 1
ATOM 630 C C . GLU A 1 81 ? 16.108 -4.557 2.599 1.00 93.81 81 GLU A C 1
ATOM 632 O O . GLU A 1 81 ? 16.027 -5.165 3.668 1.00 93.81 81 GLU A O 1
ATOM 637 N N . SER A 1 82 ? 16.274 -3.232 2.566 1.00 91.81 82 SER A N 1
ATOM 638 C CA . SER A 1 82 ? 16.504 -2.439 3.779 1.00 91.81 82 SER A CA 1
ATOM 639 C C . SER A 1 82 ? 15.318 -2.476 4.753 1.00 91.81 82 SER A C 1
ATOM 641 O O . SER A 1 82 ? 15.478 -2.268 5.961 1.00 91.81 82 SER A O 1
ATOM 643 N N . ASN A 1 83 ? 14.119 -2.743 4.228 1.00 91.06 83 ASN A N 1
ATOM 644 C CA . ASN A 1 83 ? 12.859 -2.759 4.958 1.00 91.06 83 ASN A CA 1
ATOM 645 C C . ASN A 1 83 ? 12.363 -4.183 5.271 1.00 91.06 83 ASN A C 1
ATOM 647 O O . ASN A 1 83 ? 11.175 -4.365 5.544 1.00 91.06 83 ASN A O 1
ATOM 651 N N . SER A 1 84 ? 13.249 -5.184 5.227 1.00 87.62 84 SER A N 1
ATOM 652 C CA . SER A 1 84 ? 12.935 -6.586 5.511 1.00 87.62 84 SER A CA 1
ATOM 653 C C . SER A 1 84 ? 12.775 -6.889 7.007 1.00 87.62 84 SER A C 1
ATOM 655 O O . SER A 1 84 ? 13.237 -6.154 7.890 1.00 87.62 84 SER A O 1
ATOM 657 N N . SER A 1 85 ? 12.121 -8.012 7.304 1.00 88.31 85 SER A N 1
ATOM 658 C CA . SER A 1 85 ? 12.101 -8.615 8.634 1.00 88.31 85 SER A CA 1
ATOM 659 C C . SER A 1 85 ? 12.281 -10.124 8.551 1.00 88.31 85 SER A C 1
ATOM 661 O O . SER A 1 85 ? 11.498 -10.802 7.888 1.00 88.31 85 SER A O 1
ATOM 663 N N . ARG A 1 86 ? 13.257 -10.659 9.297 1.00 85.56 86 ARG A N 1
ATOM 664 C CA . ARG A 1 86 ? 13.426 -12.103 9.552 1.00 85.56 86 ARG A CA 1
ATOM 665 C C . ARG A 1 86 ? 13.400 -12.955 8.272 1.00 85.56 86 ARG A C 1
ATOM 667 O O . ARG A 1 86 ? 12.735 -13.987 8.233 1.00 85.56 86 ARG A O 1
ATOM 674 N N . GLY A 1 87 ? 14.108 -12.517 7.232 1.00 83.06 87 GLY A N 1
ATOM 675 C CA . GLY A 1 87 ? 14.203 -13.252 5.965 1.00 83.06 87 GLY A CA 1
ATOM 676 C C . GLY A 1 87 ? 13.061 -12.991 4.975 1.00 83.06 87 GLY A C 1
ATOM 677 O O . GLY A 1 87 ? 12.937 -13.715 3.987 1.00 83.06 87 GLY A O 1
ATOM 678 N N . SER A 1 88 ? 1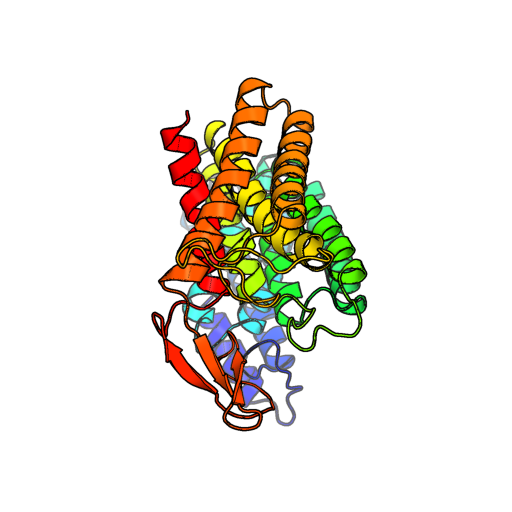2.198 -11.996 5.224 1.00 88.06 88 SER A N 1
ATOM 679 C CA . SER A 1 88 ? 11.131 -11.614 4.284 1.00 88.06 88 SER A CA 1
ATOM 680 C C . SER A 1 88 ? 11.660 -11.088 2.944 1.00 88.06 88 SER A C 1
ATOM 682 O O . SER A 1 88 ? 10.932 -11.105 1.954 1.00 88.06 88 SER A O 1
ATOM 684 N N . ASP A 1 89 ? 12.904 -10.607 2.919 1.00 87.19 89 ASP A N 1
ATOM 685 C CA . ASP A 1 89 ? 13.649 -10.192 1.725 1.00 87.19 89 ASP A CA 1
ATOM 686 C C . ASP A 1 89 ? 13.732 -11.302 0.677 1.00 87.19 89 ASP A C 1
ATOM 688 O O . ASP A 1 89 ? 13.533 -11.015 -0.501 1.00 87.19 89 ASP A O 1
ATOM 692 N N . ASN A 1 90 ? 13.852 -12.569 1.089 1.00 90.25 90 ASN A N 1
ATOM 693 C CA . ASN A 1 90 ? 13.828 -13.718 0.172 1.00 90.25 90 ASN A CA 1
ATOM 694 C C . ASN A 1 90 ? 12.582 -13.762 -0.732 1.00 90.25 90 ASN A C 1
ATOM 696 O O . ASN A 1 90 ? 12.630 -14.341 -1.816 1.00 90.25 90 ASN A O 1
ATOM 700 N N . PHE A 1 91 ? 11.466 -13.171 -0.293 1.00 90.56 91 PHE A N 1
ATOM 701 C CA . PHE A 1 91 ? 10.234 -13.069 -1.076 1.00 90.56 91 PHE A CA 1
ATOM 702 C C . PHE A 1 91 ? 10.026 -11.664 -1.647 1.00 90.56 91 PH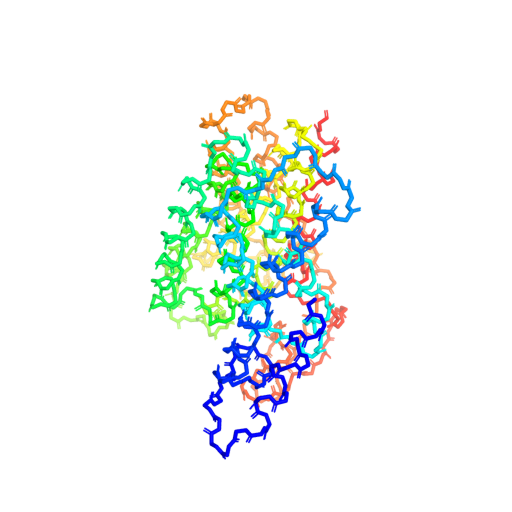E A C 1
ATOM 704 O O . PHE A 1 91 ? 9.702 -11.517 -2.827 1.00 90.56 91 PHE A O 1
ATOM 711 N N . SER A 1 92 ? 10.222 -10.617 -0.839 1.00 92.62 92 SER A N 1
ATOM 712 C CA . SER A 1 92 ? 9.940 -9.247 -1.271 1.00 92.62 92 SER A CA 1
ATOM 713 C C . SER A 1 92 ? 10.912 -8.766 -2.345 1.00 92.62 92 SER A C 1
ATOM 715 O O . SER A 1 92 ? 10.477 -8.150 -3.313 1.00 92.62 92 SER A O 1
ATOM 717 N N . VAL A 1 93 ? 12.209 -9.063 -2.234 1.00 94.50 93 VAL A N 1
ATOM 718 C CA . VAL A 1 93 ? 13.225 -8.586 -3.183 1.00 94.50 93 VAL A CA 1
ATOM 719 C C . VAL A 1 93 ? 12.991 -9.123 -4.603 1.00 94.50 93 VAL A C 1
ATOM 721 O O . VAL A 1 93 ? 12.930 -8.300 -5.519 1.00 94.50 93 VAL A O 1
ATOM 724 N N . PRO A 1 94 ? 12.801 -10.440 -4.838 1.00 94.81 94 PRO A N 1
ATOM 725 C CA . PRO A 1 94 ? 12.515 -10.946 -6.181 1.00 94.81 94 PRO A CA 1
ATOM 726 C C . PRO A 1 94 ? 11.229 -10.379 -6.790 1.00 94.81 94 PRO A C 1
ATOM 728 O O . PRO A 1 94 ? 11.217 -10.028 -7.968 1.00 94.81 94 PRO A O 1
ATOM 731 N N . ILE A 1 95 ? 10.164 -10.242 -5.994 1.00 95.06 95 ILE A N 1
ATOM 732 C CA . ILE A 1 95 ? 8.881 -9.706 -6.472 1.00 95.06 95 ILE A CA 1
ATOM 733 C C . ILE A 1 95 ? 9.010 -8.235 -6.840 1.00 95.06 95 ILE A C 1
ATOM 735 O O . ILE A 1 95 ? 8.585 -7.836 -7.921 1.00 95.06 95 ILE A O 1
ATOM 739 N N . ILE A 1 96 ? 9.621 -7.428 -5.970 1.00 97.06 96 ILE A N 1
ATOM 740 C CA . ILE A 1 96 ? 9.843 -6.011 -6.252 1.00 97.06 96 ILE A CA 1
ATOM 741 C C . ILE A 1 96 ? 10.756 -5.842 -7.464 1.00 97.06 96 ILE A C 1
ATOM 743 O O . ILE A 1 96 ? 10.491 -4.965 -8.281 1.00 97.06 96 ILE A O 1
ATOM 747 N N . ALA A 1 97 ? 11.770 -6.692 -7.642 1.00 96.94 97 ALA A N 1
ATOM 748 C CA . ALA A 1 97 ? 12.615 -6.671 -8.831 1.00 96.94 97 ALA A CA 1
ATOM 749 C C . ALA A 1 97 ? 11.820 -6.923 -10.118 1.00 96.94 97 ALA A C 1
ATOM 751 O O . ALA A 1 97 ? 11.894 -6.112 -11.037 1.00 96.94 97 ALA A O 1
ATOM 752 N N . ALA A 1 98 ? 11.036 -8.005 -10.164 1.00 96.19 98 ALA A N 1
ATOM 753 C CA . ALA A 1 98 ? 10.234 -8.354 -11.335 1.00 96.19 98 ALA A CA 1
ATOM 754 C C . ALA A 1 98 ? 9.200 -7.264 -11.652 1.00 96.19 98 ALA A C 1
ATOM 756 O O . ALA A 1 98 ? 9.166 -6.738 -12.761 1.00 96.19 98 ALA A O 1
ATOM 757 N N . LEU A 1 99 ? 8.423 -6.844 -10.648 1.00 97.31 99 LEU A N 1
ATOM 758 C CA . LEU A 1 99 ? 7.401 -5.813 -10.826 1.00 97.31 99 LEU A CA 1
ATOM 759 C C . LEU A 1 99 ? 8.003 -4.472 -11.243 1.00 97.31 99 LEU A C 1
ATOM 761 O O . LEU A 1 99 ? 7.469 -3.829 -12.134 1.00 97.31 99 LEU A O 1
ATOM 765 N N . SER A 1 100 ? 9.092 -4.022 -10.617 1.00 97.94 100 SER A N 1
ATOM 766 C CA . SER A 1 100 ? 9.706 -2.736 -10.979 1.00 97.94 100 SER A CA 1
ATOM 767 C C . SER A 1 100 ? 10.301 -2.739 -12.384 1.00 97.94 100 SER A C 1
ATOM 769 O O . SER A 1 100 ? 10.213 -1.721 -13.070 1.00 97.94 100 SER A O 1
ATOM 771 N N . TYR A 1 101 ? 10.856 -3.870 -12.819 1.00 97.38 101 TYR A N 1
ATOM 772 C CA . TYR A 1 101 ? 11.368 -4.049 -14.172 1.00 97.38 101 TYR A CA 1
ATOM 773 C C . TYR A 1 101 ? 10.235 -3.945 -15.203 1.00 97.38 101 TYR A C 1
ATOM 775 O O . TYR A 1 101 ? 10.300 -3.106 -16.106 1.00 97.38 101 TYR A O 1
ATOM 783 N N . ASP A 1 102 ? 9.158 -4.708 -15.002 1.00 96.62 102 ASP A N 1
ATOM 784 C CA . ASP A 1 102 ? 7.995 -4.713 -15.894 1.00 96.62 102 ASP A CA 1
ATOM 785 C C . ASP A 1 102 ? 7.280 -3.360 -15.897 1.00 96.62 102 ASP A C 1
ATOM 787 O O . ASP A 1 102 ? 6.999 -2.811 -16.961 1.00 96.62 102 ASP A O 1
ATOM 791 N N . LEU A 1 103 ? 7.059 -2.759 -14.724 1.00 97.44 103 LEU A N 1
ATOM 792 C CA . LEU A 1 103 ? 6.474 -1.422 -14.601 1.00 97.44 103 LEU A CA 1
ATOM 793 C C . LEU A 1 103 ? 7.267 -0.393 -15.405 1.00 97.44 103 LEU A C 1
ATOM 795 O O . LEU A 1 103 ? 6.670 0.390 -16.141 1.00 97.44 103 LEU A O 1
ATOM 799 N N . TYR A 1 104 ? 8.595 -0.390 -15.292 1.00 98.06 104 TYR A N 1
ATOM 800 C CA . TYR A 1 104 ? 9.432 0.576 -15.993 1.00 98.06 104 TYR A CA 1
ATOM 801 C C . TYR A 1 104 ? 9.346 0.404 -17.515 1.00 98.06 104 TYR A C 1
ATOM 803 O O . TYR A 1 104 ? 9.081 1.370 -18.235 1.00 98.06 104 TYR A O 1
ATOM 811 N N . LEU A 1 105 ? 9.538 -0.819 -18.019 1.00 95.75 105 LEU A N 1
ATOM 812 C CA . LEU A 1 105 ? 9.568 -1.080 -19.462 1.00 95.75 105 LEU A CA 1
ATOM 813 C C . LEU A 1 105 ? 8.189 -0.971 -20.114 1.00 95.75 105 LEU A C 1
ATOM 815 O O . LEU A 1 105 ? 8.066 -0.449 -21.224 1.00 95.75 105 LEU A O 1
ATOM 819 N N . ILE A 1 106 ? 7.129 -1.391 -19.430 1.00 95.31 106 ILE A N 1
ATOM 820 C CA . ILE A 1 106 ? 5.766 -1.235 -19.941 1.00 95.31 106 ILE A CA 1
ATOM 821 C C . ILE A 1 106 ? 5.387 0.250 -19.967 1.00 95.31 106 ILE A C 1
ATOM 823 O O . ILE A 1 106 ? 4.878 0.720 -20.981 1.00 95.31 106 ILE A O 1
ATOM 827 N N . ASN A 1 107 ? 5.711 1.039 -18.937 1.00 96.75 107 ASN A N 1
ATOM 828 C CA . ASN A 1 107 ? 5.473 2.489 -18.989 1.00 96.75 107 ASN A CA 1
ATOM 829 C C . ASN A 1 107 ? 6.311 3.175 -20.079 1.00 96.75 107 ASN A C 1
ATOM 831 O O . ASN A 1 107 ? 5.836 4.126 -20.699 1.00 96.75 107 ASN A O 1
ATOM 835 N N . TYR A 1 108 ? 7.522 2.687 -20.360 1.00 95.81 108 TYR A N 1
ATOM 836 C CA . TYR A 1 108 ? 8.316 3.141 -21.503 1.00 95.81 108 TYR A CA 1
ATOM 837 C C . TYR A 1 108 ? 7.618 2.866 -22.840 1.00 95.81 108 TYR A C 1
ATOM 839 O O . TYR A 1 108 ? 7.409 3.797 -23.616 1.00 95.81 108 TYR A O 1
ATOM 847 N N . THR A 1 109 ? 7.191 1.626 -23.085 1.00 93.44 109 THR A N 1
ATOM 848 C CA . THR A 1 109 ? 6.508 1.252 -24.340 1.00 93.44 109 THR A CA 1
ATOM 849 C C . THR A 1 109 ? 5.177 1.980 -24.547 1.00 93.44 109 THR A C 1
ATOM 851 O O . THR A 1 109 ? 4.811 2.262 -25.684 1.00 93.44 109 THR A O 1
ATOM 854 N N . HIS A 1 110 ? 4.485 2.353 -23.467 1.00 93.25 110 HIS A N 1
ATOM 855 C CA . HIS A 1 110 ? 3.234 3.120 -23.513 1.00 93.25 110 HIS A CA 1
ATOM 856 C C . HIS A 1 110 ? 3.433 4.649 -23.522 1.00 93.25 110 HIS A C 1
ATOM 858 O O . HIS A 1 110 ? 2.449 5.389 -23.503 1.00 93.25 110 HIS A O 1
ATOM 864 N N . GLY A 1 111 ? 4.676 5.147 -23.518 1.00 95.31 111 GLY A N 1
ATOM 865 C CA . GLY A 1 111 ? 4.971 6.587 -23.511 1.00 95.31 111 GLY A CA 1
ATOM 866 C C . GLY A 1 111 ? 4.637 7.306 -22.195 1.00 95.31 111 GLY A C 1
ATOM 867 O O . GLY A 1 111 ? 4.477 8.522 -22.182 1.00 95.31 111 GLY A O 1
ATOM 868 N N . GLN A 1 112 ? 4.519 6.574 -21.083 1.00 95.50 112 GLN A N 1
ATOM 869 C CA . GLN A 1 112 ? 4.177 7.100 -19.752 1.00 95.50 112 GLN A CA 1
ATOM 870 C C . GLN A 1 112 ? 5.367 7.135 -18.780 1.00 95.50 112 GLN A C 1
ATOM 872 O O . GLN A 1 112 ? 5.215 7.543 -17.626 1.00 95.50 112 GLN A O 1
ATOM 877 N N . LEU A 1 113 ? 6.565 6.748 -19.232 1.00 96.81 113 LEU A N 1
ATOM 878 C CA . LEU A 1 113 ? 7.760 6.664 -18.390 1.00 96.81 113 LEU A CA 1
ATOM 879 C C . LEU A 1 113 ? 8.081 7.978 -17.668 1.00 96.81 113 LEU A C 1
ATOM 881 O O . LEU A 1 113 ? 8.354 7.958 -16.470 1.00 96.81 113 LEU A O 1
ATOM 885 N N . ASP A 1 114 ? 7.985 9.118 -18.352 1.00 96.50 114 ASP A N 1
ATOM 886 C CA . ASP A 1 114 ? 8.269 10.422 -17.740 1.00 96.50 114 ASP A CA 1
ATOM 887 C C . ASP A 1 114 ? 7.341 10.698 -16.554 1.00 96.50 114 ASP A C 1
ATOM 889 O O . ASP A 1 114 ? 7.777 11.174 -15.505 1.00 96.50 114 ASP A O 1
ATOM 893 N N . SER A 1 115 ? 6.067 10.317 -16.679 1.00 97.06 115 SER A N 1
ATOM 894 C CA . SER A 1 115 ? 5.089 10.447 -15.598 1.00 97.06 115 SER A CA 1
ATOM 895 C C . SER A 1 115 ? 5.452 9.557 -14.409 1.00 97.06 115 SER A C 1
ATOM 897 O O . SER A 1 115 ? 5.367 10.006 -13.266 1.00 97.06 115 SER A O 1
ATOM 899 N N . LEU A 1 116 ? 5.908 8.323 -14.658 1.00 97.62 116 LEU A N 1
ATOM 900 C CA . LEU A 1 116 ? 6.371 7.404 -13.614 1.00 97.62 116 LEU A CA 1
ATOM 901 C C . LEU A 1 116 ? 7.615 7.937 -12.894 1.00 97.62 116 LEU A C 1
ATOM 903 O O . LEU A 1 116 ? 7.689 7.869 -11.665 1.00 97.62 116 LEU A O 1
ATOM 907 N N . LEU A 1 117 ? 8.578 8.497 -13.626 1.00 97.31 117 LEU A N 1
ATOM 908 C CA . LEU A 1 117 ? 9.798 9.064 -13.049 1.00 97.31 117 LEU A CA 1
ATOM 909 C C . LEU A 1 117 ? 9.502 10.320 -12.221 1.00 97.31 117 LEU A C 1
ATOM 911 O O . LEU A 1 117 ? 9.953 10.420 -11.077 1.00 97.31 117 LEU A O 1
ATOM 915 N N . ILE A 1 118 ? 8.682 11.236 -12.748 1.00 97.38 118 ILE A N 1
ATOM 916 C CA . ILE A 1 118 ? 8.219 12.424 -12.015 1.00 97.38 118 ILE A CA 1
ATOM 917 C C . ILE A 1 118 ? 7.488 11.996 -10.741 1.00 97.38 118 ILE A C 1
ATOM 919 O O . ILE A 1 118 ? 7.796 12.487 -9.652 1.00 97.38 118 ILE A O 1
ATOM 923 N N . TRP A 1 119 ? 6.563 11.039 -10.846 1.00 97.19 119 TRP A N 1
ATOM 924 C CA . TRP A 1 119 ? 5.852 10.496 -9.694 1.00 97.19 119 TRP A CA 1
ATOM 925 C C . TRP A 1 119 ? 6.801 9.880 -8.664 1.00 97.19 119 TRP A C 1
ATOM 927 O O . TRP A 1 119 ? 6.656 10.135 -7.469 1.00 97.19 119 TRP A O 1
ATOM 937 N N . SER A 1 120 ? 7.796 9.110 -9.101 1.00 96.31 120 SER A N 1
ATOM 938 C CA . SER A 1 120 ? 8.775 8.462 -8.218 1.00 96.31 120 SER A CA 1
ATOM 939 C C . SER A 1 12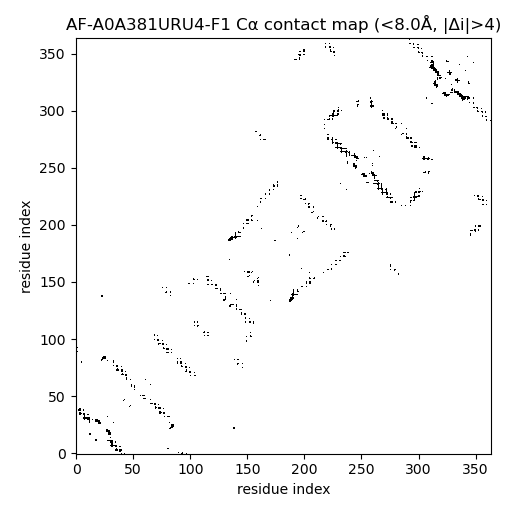0 ? 9.583 9.480 -7.410 1.00 96.31 120 SER A C 1
ATOM 941 O O . SER A 1 120 ? 9.869 9.247 -6.236 1.00 96.31 120 SER A O 1
ATOM 943 N N . VAL A 1 121 ? 9.904 10.640 -7.988 1.00 96.38 121 VAL A N 1
ATOM 944 C CA . VAL A 1 121 ? 10.579 11.732 -7.268 1.00 96.38 121 VAL A CA 1
ATOM 945 C C . VAL A 1 121 ? 9.611 12.451 -6.322 1.00 96.38 121 VAL A C 1
ATOM 947 O O . VAL A 1 121 ? 9.903 12.603 -5.132 1.00 96.38 121 VAL A O 1
ATOM 950 N N . LEU A 1 122 ? 8.438 12.861 -6.815 1.00 95.94 122 LEU A N 1
ATOM 951 C CA . LEU A 1 122 ? 7.455 13.619 -6.030 1.00 95.94 122 LEU A CA 1
ATOM 952 C C . LEU A 1 122 ? 6.921 12.823 -4.835 1.00 95.94 122 LEU A C 1
ATOM 954 O O . LEU A 1 122 ? 6.816 13.357 -3.730 1.00 95.94 122 LEU A O 1
ATOM 958 N N . SER A 1 123 ? 6.623 11.539 -5.031 1.00 94.69 123 SER A N 1
ATOM 959 C CA . SER A 1 123 ? 6.179 10.652 -3.954 1.00 94.69 123 SER A CA 1
ATOM 960 C C . SER A 1 123 ? 7.279 10.433 -2.912 1.00 94.69 123 SER A C 1
ATOM 962 O O . SER A 1 123 ? 6.982 10.422 -1.717 1.00 94.69 123 SER A O 1
ATOM 964 N N . GLY A 1 124 ? 8.551 10.370 -3.320 1.00 93.25 124 GLY A N 1
ATOM 965 C CA . GLY A 1 124 ? 9.688 10.293 -2.399 1.00 93.25 124 GLY A CA 1
ATOM 966 C C . GLY A 1 124 ? 9.757 11.512 -1.475 1.00 93.25 124 GLY A C 1
ATOM 967 O O . GLY A 1 124 ? 9.867 11.373 -0.253 1.00 93.25 124 GLY A O 1
ATOM 968 N N . ILE A 1 125 ? 9.583 12.712 -2.039 1.00 92.88 125 ILE A N 1
ATOM 969 C CA . ILE A 1 125 ? 9.505 13.965 -1.273 1.00 92.88 125 ILE A CA 1
ATOM 970 C C . ILE A 1 125 ? 8.282 13.952 -0.344 1.00 92.88 125 ILE A C 1
ATOM 972 O O . ILE A 1 125 ? 8.401 14.261 0.845 1.00 92.88 125 ILE A O 1
ATOM 976 N N . ALA A 1 126 ? 7.110 13.560 -0.849 1.00 90.88 126 ALA A N 1
ATOM 977 C CA . ALA A 1 126 ? 5.871 13.531 -0.074 1.00 90.88 126 ALA A CA 1
ATOM 978 C C . ALA A 1 126 ? 5.960 12.589 1.139 1.00 90.88 126 ALA A C 1
ATOM 980 O O . ALA A 1 126 ? 5.589 12.976 2.253 1.00 90.88 126 ALA A O 1
ATOM 981 N N . PHE A 1 127 ? 6.500 11.379 0.973 1.00 90.38 127 PHE A N 1
ATOM 982 C CA . PHE A 1 127 ? 6.647 10.434 2.082 1.00 90.38 127 PHE A CA 1
ATOM 983 C C . PHE A 1 127 ? 7.765 10.827 3.055 1.00 90.38 127 PHE A C 1
ATOM 985 O O . PHE A 1 127 ? 7.618 10.619 4.264 1.00 90.38 127 PHE A O 1
ATOM 992 N N . TYR A 1 128 ? 8.826 11.490 2.585 1.00 88.81 128 TYR A N 1
ATOM 993 C CA . TYR A 1 128 ? 9.804 12.124 3.473 1.00 88.81 128 TYR A CA 1
ATOM 994 C C . TYR A 1 128 ? 9.160 13.215 4.347 1.00 88.81 128 TYR A C 1
ATOM 996 O O . TYR A 1 128 ? 9.384 13.271 5.561 1.00 88.81 128 TYR A O 1
ATOM 1004 N N . LEU A 1 129 ? 8.292 14.053 3.773 1.00 87.50 129 LEU A N 1
ATOM 1005 C CA . LEU A 1 129 ? 7.523 15.032 4.545 1.00 87.50 129 LEU A CA 1
ATOM 1006 C C . LEU A 1 129 ? 6.570 14.341 5.530 1.00 87.50 129 LEU A C 1
ATOM 1008 O O . LEU A 1 129 ? 6.505 14.733 6.697 1.00 87.50 129 LEU A O 1
ATOM 1012 N N . ALA A 1 130 ? 5.884 13.273 5.119 1.00 85.38 130 ALA A N 1
ATOM 1013 C CA . ALA A 1 130 ? 5.004 12.504 6.000 1.00 85.38 130 ALA A CA 1
ATOM 1014 C C . ALA A 1 130 ? 5.743 11.905 7.214 1.00 85.38 130 ALA A C 1
ATOM 1016 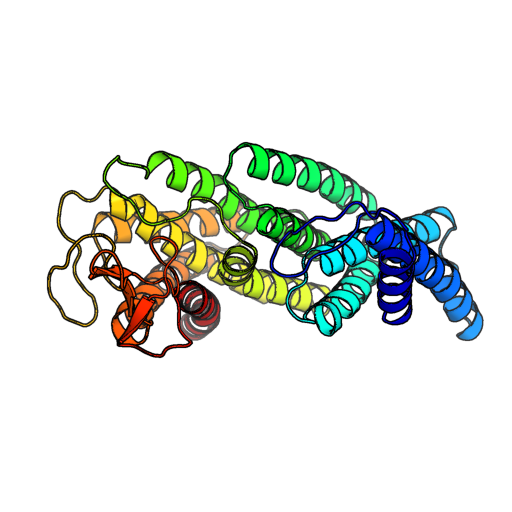O O . ALA A 1 130 ? 5.198 11.888 8.326 1.00 85.38 130 ALA A O 1
ATOM 1017 N N . PHE A 1 131 ? 6.997 11.479 7.033 1.00 86.44 131 PHE A N 1
ATOM 1018 C CA . PHE A 1 131 ? 7.884 11.088 8.129 1.00 86.44 131 PHE A CA 1
ATOM 1019 C C . PHE A 1 131 ? 8.168 12.254 9.080 1.00 86.44 131 PHE A C 1
ATOM 1021 O O . PHE A 1 131 ? 8.004 12.120 10.299 1.00 86.44 131 PHE A O 1
ATOM 1028 N N . LYS A 1 132 ? 8.542 13.419 8.532 1.00 86.19 132 LYS A N 1
ATOM 1029 C CA . LYS A 1 132 ? 8.830 14.636 9.309 1.00 86.19 132 LYS A CA 1
ATOM 1030 C C . LYS A 1 132 ? 7.623 15.077 10.141 1.00 86.19 132 LYS A C 1
ATOM 1032 O O . LYS A 1 132 ? 7.775 15.441 11.306 1.00 86.19 132 LYS A O 1
ATOM 1037 N N . TYR A 1 133 ? 6.417 14.949 9.590 1.00 84.38 133 TYR A N 1
ATOM 1038 C CA . TYR A 1 133 ? 5.158 15.236 10.283 1.00 84.38 133 TYR A CA 1
ATOM 1039 C C . TYR A 1 133 ? 4.655 14.108 11.201 1.00 84.38 133 TYR A C 1
ATOM 1041 O O . TYR A 1 133 ? 3.529 14.189 11.700 1.00 84.38 133 TYR A O 1
ATOM 1049 N N . LYS A 1 134 ? 5.475 13.077 11.455 1.00 82.94 134 LYS A N 1
ATOM 1050 C CA . LYS A 1 134 ? 5.184 11.942 12.347 1.00 82.94 134 LYS A CA 1
ATOM 1051 C C . LYS A 1 134 ? 3.901 11.174 11.982 1.00 82.94 134 LYS A C 1
ATOM 1053 O O . LYS A 1 134 ? 3.296 10.586 12.873 1.00 82.94 134 LYS A O 1
ATOM 1058 N N . SER A 1 135 ? 3.505 11.164 10.707 1.00 80.88 135 SER A N 1
ATOM 1059 C CA . SER A 1 135 ? 2.369 10.368 10.210 1.00 80.88 135 SER A CA 1
ATOM 1060 C C . SER A 1 135 ? 2.762 8.913 9.915 1.00 80.88 135 SER A C 1
ATOM 1062 O O . SER A 1 135 ? 1.945 8.007 10.060 1.00 80.88 135 SER A O 1
ATOM 1064 N N . LEU A 1 136 ? 4.023 8.679 9.539 1.00 85.88 136 LEU A N 1
ATOM 1065 C CA . LEU A 1 136 ? 4.586 7.356 9.251 1.00 85.88 136 LEU A CA 1
ATOM 1066 C C . LEU A 1 136 ? 5.839 7.097 10.096 1.00 85.88 136 LEU A C 1
ATOM 1068 O O . LEU A 1 136 ? 6.563 8.023 10.483 1.00 85.88 136 LEU A O 1
ATOM 1072 N N . SER A 1 137 ? 6.103 5.828 10.390 1.00 90.25 137 SER A N 1
ATOM 1073 C CA . SER A 1 137 ? 7.404 5.368 10.881 1.00 90.25 137 SER A CA 1
ATOM 1074 C C . SER A 1 137 ? 8.399 5.223 9.719 1.00 90.25 137 SER A C 1
ATOM 1076 O O . SER A 1 137 ? 8.025 5.303 8.552 1.00 90.25 137 SER A O 1
ATOM 1078 N N . LYS A 1 138 ? 9.685 4.993 10.023 1.00 90.19 138 LYS A N 1
ATOM 1079 C CA . LYS A 1 138 ? 10.725 4.853 8.987 1.00 90.19 138 LYS A CA 1
ATOM 1080 C C . LYS A 1 138 ? 10.440 3.694 8.018 1.00 90.19 138 LYS A C 1
ATOM 1082 O O . LYS A 1 138 ? 10.544 3.881 6.814 1.00 90.19 138 LYS A O 1
ATOM 1087 N N . ASN A 1 139 ? 10.031 2.532 8.534 1.00 92.19 139 ASN A N 1
ATOM 1088 C CA . ASN A 1 139 ? 9.625 1.387 7.712 1.00 92.19 139 ASN A CA 1
ATOM 1089 C C . ASN A 1 139 ? 8.303 1.620 6.959 1.00 92.19 139 ASN A C 1
ATOM 1091 O O . ASN 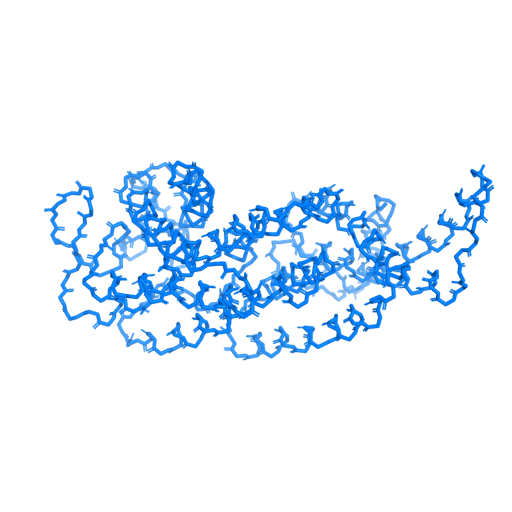A 1 139 ? 8.165 1.187 5.816 1.00 92.19 139 ASN A O 1
ATOM 1095 N N . GLY A 1 140 ? 7.351 2.342 7.563 1.00 92.12 140 GLY A N 1
ATOM 1096 C CA . GLY A 1 140 ? 6.085 2.700 6.918 1.00 92.12 140 GLY A CA 1
ATOM 1097 C C . GLY A 1 140 ? 6.268 3.617 5.704 1.00 92.12 140 GLY A C 1
ATOM 1098 O O . GLY A 1 140 ? 5.562 3.464 4.714 1.00 92.12 140 GLY A O 1
ATOM 1099 N N . VAL A 1 141 ? 7.249 4.526 5.742 1.00 93.50 141 VAL A N 1
ATOM 1100 C CA . VAL A 1 141 ? 7.615 5.410 4.614 1.00 93.50 141 VAL A CA 1
ATOM 1101 C C . VAL A 1 141 ? 8.020 4.609 3.388 1.00 93.50 141 VAL A C 1
ATOM 1103 O O . VAL A 1 141 ? 7.490 4.844 2.309 1.00 93.50 141 VAL A O 1
ATOM 1106 N N . ILE A 1 142 ? 8.935 3.652 3.556 1.00 94.44 142 ILE A N 1
ATOM 1107 C CA . ILE A 1 142 ? 9.439 2.847 2.440 1.00 94.44 142 ILE A CA 1
ATOM 1108 C C . ILE A 1 142 ? 8.326 1.965 1.877 1.00 94.44 142 ILE A C 1
ATOM 1110 O O . ILE A 1 142 ? 8.155 1.898 0.663 1.00 94.44 142 ILE A O 1
ATOM 1114 N N . ALA A 1 143 ? 7.526 1.348 2.749 1.00 95.00 143 ALA A N 1
ATOM 1115 C CA . ALA A 1 143 ? 6.387 0.537 2.334 1.00 95.00 143 ALA A CA 1
ATOM 1116 C C . ALA A 1 143 ? 5.370 1.351 1.521 1.00 95.00 143 ALA A C 1
ATOM 1118 O O . ALA A 1 143 ? 4.975 0.939 0.434 1.00 95.00 143 ALA A O 1
ATOM 1119 N N . ALA A 1 144 ? 4.993 2.534 2.013 1.00 95.19 144 ALA A N 1
ATOM 1120 C CA . ALA A 1 144 ? 4.039 3.401 1.331 1.00 95.19 144 ALA A CA 1
ATOM 1121 C C . ALA A 1 144 ? 4.601 3.965 0.015 1.00 95.19 144 ALA A C 1
ATOM 1123 O O . ALA A 1 144 ? 3.858 4.085 -0.958 1.00 95.19 144 ALA A O 1
ATOM 1124 N N . TYR A 1 145 ? 5.905 4.250 -0.039 1.00 96.69 145 TYR A N 1
ATOM 1125 C CA . TYR A 1 145 ? 6.596 4.686 -1.251 1.00 96.69 145 TYR A CA 1
ATOM 1126 C C . TYR A 1 145 ? 6.591 3.611 -2.341 1.00 96.69 145 TYR A C 1
ATOM 1128 O O . TYR A 1 145 ? 6.116 3.871 -3.445 1.00 96.69 145 TYR A O 1
ATOM 1136 N N . ILE A 1 146 ? 7.040 2.392 -2.019 1.00 97.12 146 ILE A N 1
ATOM 1137 C CA . ILE A 1 146 ? 7.042 1.259 -2.957 1.00 97.12 146 ILE A CA 1
ATOM 1138 C C . ILE A 1 146 ? 5.614 0.971 -3.434 1.00 97.12 146 ILE A C 1
ATOM 1140 O O . ILE A 1 146 ? 5.371 0.850 -4.632 1.00 97.12 146 ILE A O 1
ATOM 1144 N N . MET A 1 147 ? 4.652 0.938 -2.511 1.00 97.31 147 MET A N 1
ATOM 1145 C CA . MET A 1 147 ? 3.241 0.728 -2.829 1.00 97.31 147 MET A CA 1
ATOM 1146 C C . MET A 1 147 ? 2.688 1.812 -3.767 1.00 97.31 147 MET A C 1
ATOM 1148 O O . MET A 1 147 ? 2.014 1.504 -4.748 1.00 97.31 147 MET A O 1
ATOM 1152 N N . GLY A 1 148 ? 3.006 3.082 -3.504 1.00 97.38 148 GLY A N 1
ATOM 1153 C CA . GLY A 1 148 ? 2.598 4.208 -4.342 1.00 97.38 148 GLY A CA 1
ATOM 1154 C C . GLY A 1 148 ? 3.217 4.177 -5.739 1.00 97.38 148 GLY A C 1
ATOM 1155 O O . GLY A 1 148 ? 2.548 4.553 -6.699 1.00 97.38 148 GLY A O 1
ATOM 1156 N N . ILE A 1 149 ? 4.462 3.711 -5.873 1.00 97.94 149 ILE A N 1
ATOM 1157 C CA . ILE A 1 149 ? 5.098 3.493 -7.179 1.00 97.94 149 ILE A CA 1
ATOM 1158 C C . ILE A 1 149 ? 4.412 2.363 -7.936 1.00 97.94 149 ILE A C 1
ATOM 1160 O O . ILE A 1 149 ? 4.129 2.532 -9.116 1.00 97.94 149 ILE A O 1
ATOM 1164 N N . ILE A 1 150 ? 4.109 1.244 -7.276 1.00 98.31 150 ILE A N 1
ATOM 1165 C CA . ILE A 1 150 ? 3.440 0.111 -7.924 1.00 98.31 150 ILE A CA 1
ATOM 1166 C C . ILE A 1 150 ? 2.057 0.521 -8.430 1.00 98.31 150 ILE A C 1
ATOM 1168 O O . ILE A 1 150 ? 1.748 0.306 -9.596 1.00 98.31 150 ILE A O 1
ATOM 1172 N N . ILE A 1 151 ? 1.240 1.153 -7.584 1.00 98.31 151 ILE A N 1
ATOM 1173 C CA . ILE A 1 151 ? -0.127 1.550 -7.950 1.00 98.31 151 ILE A CA 1
ATOM 1174 C C . ILE A 1 151 ? -0.113 2.596 -9.075 1.00 98.31 151 ILE A C 1
ATOM 1176 O O . ILE A 1 151 ? -0.904 2.498 -10.013 1.00 98.31 151 ILE A O 1
ATOM 1180 N N . PHE A 1 152 ? 0.785 3.586 -9.008 1.00 98.31 152 PHE A N 1
ATOM 1181 C CA . PHE A 1 152 ? 0.911 4.579 -10.074 1.00 98.31 152 PHE A CA 1
ATOM 1182 C C . PHE A 1 152 ? 1.469 3.969 -11.359 1.00 98.31 152 PHE A C 1
ATOM 1184 O O . PHE A 1 152 ? 0.938 4.225 -12.429 1.00 98.31 152 PHE A O 1
ATOM 1191 N N . GLY A 1 153 ? 2.512 3.146 -11.286 1.00 97.38 153 GLY A N 1
ATOM 1192 C CA . GLY A 1 153 ? 3.061 2.484 -12.467 1.00 97.38 153 GLY A CA 1
ATOM 1193 C C . GLY A 1 153 ? 2.054 1.539 -13.126 1.00 97.38 153 GLY A C 1
ATOM 1194 O O . GLY A 1 153 ? 2.076 1.387 -14.343 1.00 97.38 153 GLY A O 1
ATOM 1195 N N . ALA A 1 154 ? 1.160 0.934 -12.340 1.00 96.62 154 ALA A N 1
ATOM 1196 C CA . ALA A 1 154 ? 0.149 0.000 -12.826 1.00 96.62 154 ALA A CA 1
ATOM 1197 C C . ALA A 1 154 ? -1.015 0.671 -13.575 1.00 96.62 154 ALA A C 1
ATOM 1199 O O . ALA A 1 154 ? -1.660 0.028 -14.402 1.00 96.62 154 ALA A O 1
ATOM 1200 N N . GLY A 1 155 ? -1.333 1.935 -13.281 1.00 94.56 155 GLY A N 1
ATOM 1201 C CA . GLY A 1 155 ? -2.522 2.573 -13.863 1.00 94.56 155 GLY A CA 1
ATOM 1202 C C . GLY A 1 155 ? -2.594 4.099 -13.776 1.00 94.56 155 GLY A C 1
ATOM 1203 O O . GLY A 1 155 ? -3.656 4.692 -13.979 1.00 94.56 155 GLY A O 1
ATOM 1204 N N . GLY A 1 156 ? -1.483 4.753 -13.466 1.00 96.19 156 GLY A N 1
ATOM 1205 C CA . GLY A 1 156 ? -1.328 6.201 -13.414 1.00 96.19 156 GLY A CA 1
ATOM 1206 C C . GLY A 1 156 ? -2.144 6.884 -12.317 1.00 96.19 156 GLY A C 1
ATOM 1207 O O . GLY A 1 156 ? -2.449 6.321 -11.259 1.00 96.19 156 GLY A O 1
ATOM 1208 N N . LEU A 1 157 ? -2.523 8.137 -12.588 1.00 96.69 157 LEU A N 1
ATOM 1209 C CA . LEU A 1 157 ? -3.269 8.979 -11.649 1.00 96.69 157 LEU A CA 1
ATOM 1210 C C . LEU A 1 157 ? -4.601 8.349 -11.229 1.00 96.69 157 LEU A C 1
ATOM 1212 O O . LEU A 1 157 ? -4.930 8.377 -10.045 1.00 96.69 157 LEU A O 1
ATOM 1216 N N . LYS A 1 158 ? -5.316 7.712 -12.167 1.00 96.62 158 LYS A N 1
ATOM 1217 C CA . LYS A 1 158 ? -6.600 7.043 -11.906 1.00 96.62 158 LYS A CA 1
ATOM 1218 C C . LYS A 1 158 ? -6.527 6.073 -10.734 1.00 96.62 158 LYS A C 1
ATOM 1220 O O . LYS A 1 158 ? -7.427 6.044 -9.890 1.00 96.62 158 LYS A O 1
ATOM 1225 N N . TRP A 1 159 ? -5.448 5.304 -10.675 1.00 97.56 159 TRP A N 1
ATOM 1226 C CA . TRP A 1 159 ? -5.254 4.278 -9.663 1.00 97.56 159 TRP A CA 1
ATOM 1227 C C . TRP A 1 159 ? -4.631 4.831 -8.391 1.00 97.56 159 TRP A C 1
ATOM 1229 O O . TRP A 1 159 ? -5.032 4.416 -7.316 1.00 97.56 159 TRP A O 1
ATOM 1239 N N . VAL A 1 160 ? -3.720 5.803 -8.456 1.00 97.62 160 VAL A N 1
ATOM 1240 C CA . VAL A 1 160 ? -3.064 6.294 -7.233 1.00 97.62 160 VAL A CA 1
ATOM 1241 C C . VAL A 1 160 ? -3.919 7.277 -6.427 1.00 97.62 160 VAL A C 1
ATOM 1243 O O . VAL A 1 160 ? -3.767 7.369 -5.207 1.00 97.62 160 VAL A O 1
ATOM 1246 N N . THR A 1 161 ? -4.829 8.023 -7.067 1.00 97.38 161 THR A N 1
ATOM 1247 C CA . THR A 1 161 ? -5.579 9.085 -6.374 1.00 97.38 161 THR A CA 1
ATOM 1248 C C . THR A 1 161 ? -6.395 8.601 -5.170 1.00 97.38 161 THR A C 1
ATOM 1250 O O . THR A 1 161 ? -6.331 9.273 -4.142 1.00 97.38 161 THR A O 1
ATOM 1253 N N . PRO A 1 162 ? -7.111 7.455 -5.195 1.00 98.19 162 PRO A N 1
ATOM 1254 C CA . PRO A 1 162 ? -7.915 7.027 -4.049 1.00 98.19 162 PRO A CA 1
ATOM 1255 C C . PRO A 1 162 ? -7.067 6.714 -2.811 1.00 98.19 162 PRO A C 1
ATOM 1257 O O . PRO A 1 162 ? -7.393 7.171 -1.715 1.00 98.19 162 PRO A O 1
ATOM 1260 N N . ILE A 1 163 ? -5.943 6.003 -2.971 1.00 97.00 163 ILE A N 1
ATOM 1261 C CA . ILE A 1 163 ? -5.079 5.645 -1.837 1.00 97.00 163 ILE A CA 1
ATOM 1262 C C . ILE A 1 163 ? -4.322 6.858 -1.278 1.00 97.00 163 ILE A C 1
ATOM 1264 O O . ILE A 1 163 ? -4.119 6.960 -0.067 1.00 97.00 163 ILE A O 1
ATOM 1268 N N . VAL A 1 164 ? -3.959 7.820 -2.132 1.00 96.31 164 VAL A N 1
ATOM 1269 C CA . VAL A 1 164 ? -3.355 9.092 -1.705 1.00 96.31 164 VAL A CA 1
ATOM 1270 C C . VAL A 1 164 ? -4.367 9.936 -0.932 1.00 96.31 164 VAL A C 1
ATOM 1272 O O . VAL A 1 164 ? -4.037 10.440 0.144 1.00 96.31 164 VAL A O 1
ATOM 1275 N N . THR A 1 165 ? -5.606 10.036 -1.420 1.00 97.50 165 THR A N 1
ATOM 1276 C CA . THR A 1 165 ? -6.708 10.710 -0.715 1.00 97.50 165 THR A CA 1
ATOM 1277 C C . THR A 1 165 ? -6.948 10.080 0.652 1.00 97.50 165 THR A C 1
ATOM 1279 O O . THR A 1 165 ? -6.970 10.796 1.658 1.00 97.50 165 THR A O 1
ATOM 1282 N N . PHE A 1 166 ? -7.040 8.747 0.714 1.00 96.94 166 PHE A N 1
ATOM 1283 C CA . PHE A 1 166 ? -7.145 8.011 1.971 1.00 96.94 166 PHE A CA 1
ATOM 1284 C C . PHE A 1 166 ? -6.005 8.377 2.928 1.00 96.94 166 PHE A C 1
ATOM 1286 O O . PHE A 1 166 ? -6.256 8.757 4.074 1.00 96.94 166 PHE A O 1
ATOM 1293 N N . PHE A 1 167 ? -4.755 8.316 2.465 1.00 94.12 167 PHE A N 1
ATOM 1294 C CA . PHE A 1 167 ? -3.591 8.575 3.305 1.00 94.12 167 PHE A CA 1
ATOM 1295 C C . PHE A 1 167 ? -3.551 10.012 3.841 1.00 94.12 167 PHE A C 1
ATOM 1297 O O . PHE A 1 167 ? -3.341 10.207 5.044 1.00 94.12 167 PHE A O 1
ATOM 1304 N N . ILE A 1 168 ? -3.740 11.013 2.976 1.00 93.56 168 ILE A N 1
ATOM 1305 C CA . ILE A 1 168 ? -3.647 12.432 3.346 1.00 93.56 168 ILE A CA 1
ATOM 1306 C C . ILE A 1 168 ? -4.759 12.788 4.329 1.00 93.56 168 ILE A C 1
ATOM 1308 O O . ILE A 1 168 ? -4.469 13.263 5.430 1.00 93.56 1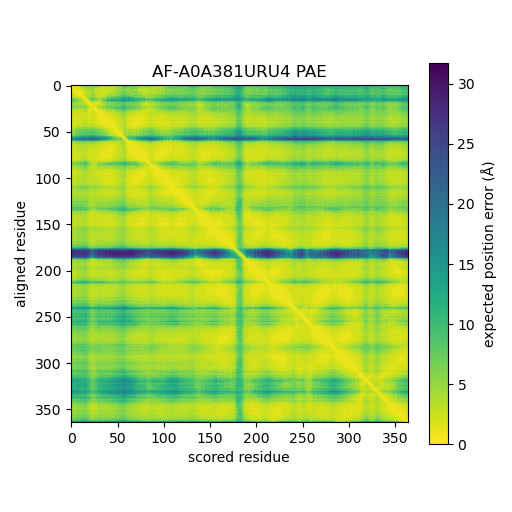68 ILE A O 1
ATOM 1312 N N . LEU A 1 169 ? -6.017 12.519 3.971 1.00 95.44 169 LEU A N 1
ATOM 1313 C CA . LEU A 1 169 ? -7.159 12.924 4.788 1.00 95.44 169 LEU A CA 1
ATOM 1314 C C . LEU A 1 169 ? -7.191 12.175 6.118 1.00 95.44 169 LEU A C 1
ATOM 1316 O O . LEU A 1 169 ? -7.322 12.803 7.167 1.00 95.44 169 LEU A O 1
ATOM 1320 N N . SER A 1 170 ? -6.944 10.863 6.114 1.00 92.69 170 SER A N 1
ATOM 1321 C CA . SER A 1 170 ? -6.873 10.097 7.364 1.00 92.69 170 SER A CA 1
ATOM 1322 C C . SER A 1 170 ? -5.716 10.561 8.245 1.00 92.69 170 SER A C 1
ATOM 1324 O O . SER A 1 170 ? -5.835 10.570 9.463 1.00 92.69 170 SER A O 1
ATOM 1326 N N . SER A 1 171 ? -4.585 10.984 7.671 1.00 90.06 171 SER A N 1
ATOM 1327 C CA . SER A 1 171 ? -3.477 11.553 8.454 1.00 90.06 171 SER A CA 1
ATOM 1328 C C . SER A 1 171 ? -3.809 12.908 9.080 1.00 90.06 171 SER A C 1
ATOM 1330 O O . SER A 1 171 ? -3.254 13.232 10.131 1.00 90.06 171 SER A O 1
ATOM 1332 N N . ILE A 1 172 ? -4.671 13.707 8.446 1.00 90.25 172 ILE A N 1
ATOM 1333 C CA . ILE A 1 172 ? -5.167 14.973 8.999 1.00 90.25 172 ILE A CA 1
ATOM 1334 C C . ILE A 1 172 ? -6.140 14.679 10.144 1.00 90.25 172 ILE A C 1
ATOM 1336 O O . ILE A 1 172 ? -5.934 15.177 11.250 1.00 90.25 172 ILE A O 1
ATOM 1340 N N . ILE A 1 173 ? -7.128 13.807 9.923 1.00 89.94 173 ILE A N 1
ATOM 1341 C CA . ILE A 1 173 ? -8.135 13.446 10.934 1.00 89.94 173 ILE A CA 1
ATOM 1342 C C . ILE A 1 173 ? -7.466 12.828 12.171 1.00 89.94 173 ILE A C 1
ATOM 1344 O O . ILE A 1 173 ? -7.704 13.302 13.282 1.00 89.94 173 ILE A O 1
ATOM 1348 N N . SER A 1 174 ? -6.538 11.877 12.000 1.00 86.12 174 SER A N 1
ATOM 1349 C CA . SER A 1 174 ? -5.789 11.272 13.116 1.00 86.12 174 SER A CA 1
ATOM 1350 C C . SER A 1 174 ? -4.982 12.285 13.941 1.00 86.12 174 SER A C 1
ATOM 1352 O O . SER A 1 174 ? -4.643 12.022 15.093 1.00 86.12 174 SER A O 1
ATOM 1354 N N . LYS A 1 175 ? -4.607 13.443 13.377 1.00 84.19 175 LYS A N 1
ATOM 1355 C CA . LYS A 1 175 ? -3.918 14.502 14.136 1.00 84.19 175 LYS A CA 1
ATOM 1356 C C . LYS A 1 175 ? -4.886 15.346 14.957 1.00 84.19 175 LYS A C 1
ATOM 1358 O O . LYS A 1 175 ? -4.502 15.758 16.046 1.00 84.19 175 LYS A O 1
ATOM 1363 N N . ILE A 1 176 ? -6.097 15.575 14.453 1.00 83.75 176 ILE A N 1
ATOM 1364 C CA . ILE A 1 176 ? -7.146 16.348 15.136 1.00 83.75 176 ILE A CA 1
ATOM 1365 C C . ILE A 1 176 ? -7.779 15.508 16.261 1.00 83.75 176 ILE A C 1
ATOM 1367 O O . ILE A 1 176 ? -8.062 16.037 17.329 1.00 83.75 176 ILE A O 1
ATOM 1371 N N . SER A 1 177 ? -7.928 14.193 16.054 1.00 74.44 177 SER A N 1
ATOM 1372 C CA . SER A 1 177 ? -8.477 13.191 16.998 1.00 74.44 177 SER A CA 1
ATOM 1373 C C . SER A 1 177 ? -7.716 13.062 18.329 1.00 74.44 177 SER A C 1
ATOM 1375 O O . SER A 1 177 ? -8.221 12.507 19.305 1.00 74.44 177 SER A O 1
ATOM 1377 N N . LYS A 1 178 ? -6.507 13.631 18.420 1.00 66.19 178 LYS A N 1
ATOM 1378 C CA . LYS A 1 178 ? -5.666 13.611 19.624 1.00 66.19 178 LYS A CA 1
ATOM 1379 C C . LYS A 1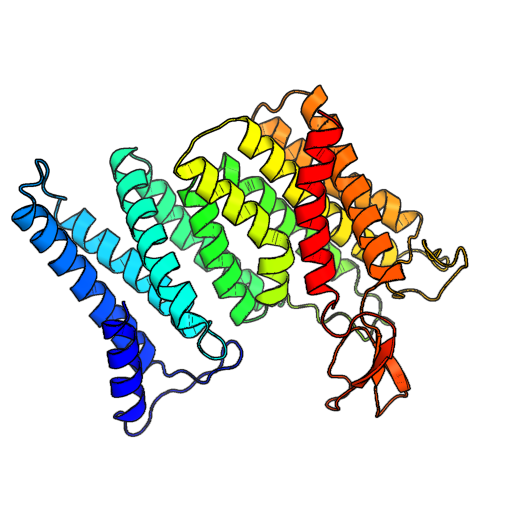 178 ? -6.239 14.509 20.731 1.00 66.19 178 LYS A C 1
ATOM 1381 O O . LYS A 1 178 ? -5.753 15.616 20.932 1.00 66.19 178 LYS A O 1
ATOM 1386 N N . SER A 1 179 ? -7.243 14.030 21.467 1.00 50.91 179 SER A N 1
ATOM 1387 C CA . SER A 1 179 ? -7.597 14.586 22.781 1.00 50.91 179 SER A CA 1
ATOM 1388 C C . SER A 1 179 ? -6.757 13.935 23.892 1.00 50.91 179 SER A C 1
ATOM 1390 O O . SER A 1 179 ? -6.402 12.756 23.804 1.00 50.91 179 SER A O 1
ATOM 1392 N N . ASP A 1 180 ? -6.432 14.714 24.930 1.00 44.84 180 ASP A N 1
ATOM 1393 C CA . ASP A 1 180 ? -5.413 14.458 25.971 1.00 44.84 180 ASP A CA 1
ATOM 1394 C C . ASP A 1 180 ? -5.546 13.145 26.775 1.00 44.84 180 ASP A C 1
ATOM 1396 O O . ASP A 1 180 ? -4.629 12.773 27.504 1.00 44.84 180 ASP A O 1
ATOM 1400 N N . ASN A 1 181 ? -6.640 12.393 26.621 1.00 42.00 181 ASN A N 1
ATOM 1401 C CA . ASN A 1 181 ? -6.907 11.172 27.392 1.00 42.00 181 ASN A CA 1
ATOM 1402 C C . ASN A 1 181 ? -6.630 9.856 26.639 1.00 42.00 181 ASN A C 1
ATOM 1404 O O . ASN A 1 181 ? -6.860 8.779 27.193 1.00 42.00 181 ASN A O 1
ATOM 1408 N N . GLN A 1 182 ? -6.139 9.886 25.394 1.00 46.78 182 GLN A N 1
ATOM 1409 C CA . GLN A 1 182 ? -5.880 8.660 24.625 1.00 46.78 182 GLN A CA 1
ATOM 1410 C C . GLN A 1 182 ? -4.401 8.256 24.619 1.00 46.78 182 GLN A C 1
ATOM 1412 O O . GLN A 1 182 ? -3.611 8.647 23.764 1.00 46.78 182 GLN A O 1
ATOM 1417 N N . ILE A 1 183 ? -4.037 7.389 25.564 1.00 43.34 183 ILE A N 1
ATOM 1418 C CA . ILE A 1 183 ? -2.657 6.929 25.786 1.00 43.34 183 ILE A CA 1
ATOM 1419 C C . ILE A 1 183 ? -2.180 5.897 24.723 1.00 43.34 183 ILE A C 1
ATOM 1421 O O . ILE A 1 183 ? -0.999 5.553 24.705 1.00 43.34 183 ILE A O 1
ATOM 1425 N N . HIS A 1 184 ? -3.007 5.377 23.795 1.00 44.62 184 HIS A N 1
ATOM 1426 C CA . HIS A 1 184 ? -2.681 4.063 23.188 1.00 44.62 184 HIS A CA 1
ATOM 1427 C C . HIS A 1 184 ? -2.667 3.842 21.663 1.00 44.62 184 HIS A C 1
ATOM 1429 O O . HIS A 1 184 ? -2.190 2.776 21.260 1.00 44.62 184 HIS A O 1
ATOM 1435 N N . LYS A 1 185 ? -2.986 4.802 20.783 1.00 49.16 185 LYS A N 1
ATOM 1436 C CA . LYS A 1 185 ? -2.686 4.642 19.339 1.00 49.16 185 LYS A CA 1
ATOM 1437 C C . LYS A 1 185 ? -1.408 5.397 18.977 1.00 49.16 185 LYS A C 1
ATOM 1439 O O . LYS A 1 185 ? -1.369 6.621 18.887 1.00 49.16 185 LYS A O 1
ATOM 1444 N N . GLY A 1 186 ? -0.315 4.651 18.806 1.00 52.16 186 GLY A N 1
ATOM 1445 C CA . GLY A 1 186 ? 0.934 5.203 18.287 1.00 52.16 186 GLY A CA 1
ATOM 1446 C C . GLY A 1 186 ? 0.662 5.849 16.931 1.00 52.16 186 GLY A C 1
ATOM 1447 O O . GLY A 1 186 ? 0.359 5.151 15.978 1.00 52.16 186 GLY A O 1
ATOM 1448 N N . SER A 1 187 ? 0.752 7.177 16.850 1.00 59.53 187 SER A N 1
ATOM 1449 C CA . SER A 1 187 ? 0.297 7.969 15.691 1.00 59.53 187 SER A CA 1
ATOM 1450 C C . SER A 1 187 ? 1.068 7.762 14.378 1.00 59.53 187 SER A C 1
ATOM 1452 O O . SER A 1 187 ? 0.836 8.483 13.413 1.00 59.53 187 SER A O 1
ATOM 1454 N N . LYS A 1 188 ? 2.029 6.836 14.358 1.00 78.69 188 LYS A N 1
ATOM 1455 C CA . LYS A 1 188 ? 2.891 6.563 13.212 1.00 78.69 188 LYS A CA 1
ATOM 1456 C C . LYS A 1 188 ? 2.485 5.225 12.623 1.00 78.69 188 LYS A C 1
ATOM 1458 O O . LYS A 1 188 ? 2.710 4.210 13.278 1.00 78.69 188 LYS A O 1
ATOM 1463 N N . ARG A 1 189 ? 1.944 5.237 11.405 1.00 83.38 189 ARG A N 1
ATOM 1464 C CA . ARG A 1 189 ? 1.644 3.997 10.686 1.00 83.38 189 ARG A CA 1
ATOM 1465 C C . ARG A 1 189 ? 2.944 3.301 10.303 1.00 83.38 189 ARG A C 1
ATOM 1467 O O . ARG A 1 189 ? 3.854 3.953 9.781 1.00 83.38 189 ARG A O 1
ATOM 1474 N N . ASP A 1 190 ? 3.039 2.018 10.613 1.00 90.81 190 ASP A N 1
ATOM 1475 C CA . ASP A 1 190 ? 4.182 1.183 10.263 1.00 90.81 190 ASP A CA 1
ATOM 1476 C C . ASP A 1 190 ? 3.926 0.344 9.012 1.00 90.81 190 ASP A C 1
ATOM 1478 O O . ASP A 1 190 ? 2.885 0.463 8.369 1.00 90.81 190 ASP A O 1
ATOM 1482 N N . ILE A 1 191 ? 4.922 -0.453 8.617 1.00 92.75 191 ILE A N 1
ATOM 1483 C CA . ILE A 1 191 ? 4.824 -1.305 7.429 1.00 92.75 191 ILE A CA 1
ATOM 1484 C C . ILE A 1 191 ? 3.619 -2.247 7.489 1.00 92.75 191 ILE A C 1
ATOM 1486 O O . ILE A 1 191 ? 2.952 -2.415 6.473 1.00 92.75 191 ILE A O 1
ATOM 1490 N N . ILE A 1 192 ? 3.309 -2.817 8.659 1.00 92.19 192 ILE A N 1
ATOM 1491 C CA . ILE A 1 192 ? 2.210 -3.774 8.804 1.00 92.19 192 ILE A CA 1
ATOM 1492 C C . ILE A 1 192 ? 0.887 -3.040 8.594 1.00 92.19 192 ILE A C 1
ATOM 1494 O O . ILE A 1 192 ? 0.074 -3.483 7.792 1.00 92.19 192 ILE A O 1
ATOM 1498 N N . GLN A 1 193 ? 0.715 -1.865 9.202 1.00 91.81 193 GLN A N 1
ATOM 1499 C CA . GLN A 1 193 ? -0.485 -1.042 9.014 1.00 91.81 193 GLN A CA 1
ATOM 1500 C C . GLN A 1 193 ? -0.671 -0.554 7.576 1.00 91.81 193 GLN A C 1
ATOM 1502 O O . GLN A 1 193 ? -1.793 -0.507 7.070 1.00 91.81 193 GLN A O 1
ATOM 1507 N N . VAL A 1 194 ? 0.419 -0.179 6.902 1.00 94.31 194 VAL A N 1
ATOM 1508 C CA . VAL A 1 194 ? 0.374 0.234 5.492 1.00 94.31 194 VAL A CA 1
ATOM 1509 C C . VAL A 1 194 ? -0.059 -0.938 4.606 1.00 94.31 194 VAL A C 1
ATOM 1511 O O . VAL A 1 194 ? -0.937 -0.764 3.762 1.00 94.31 194 VAL A O 1
ATOM 1514 N N . LEU A 1 195 ? 0.506 -2.129 4.822 1.00 94.81 195 LEU A N 1
ATOM 1515 C CA . LEU A 1 195 ? 0.167 -3.328 4.053 1.00 94.81 195 LEU A CA 1
ATOM 1516 C C . LEU A 1 195 ? -1.231 -3.868 4.382 1.00 94.81 195 LEU A C 1
ATOM 1518 O O . LEU A 1 195 ? -1.932 -4.292 3.469 1.00 94.81 195 LEU A O 1
ATOM 1522 N N . ALA A 1 196 ? -1.672 -3.809 5.638 1.00 94.31 196 ALA A N 1
ATOM 1523 C CA . ALA A 1 196 ? -3.011 -4.235 6.040 1.00 94.31 196 ALA A CA 1
ATOM 1524 C C . ALA A 1 196 ? -4.103 -3.401 5.356 1.00 94.31 196 ALA A C 1
ATOM 1526 O O . ALA A 1 196 ? -5.068 -3.953 4.840 1.00 94.31 196 ALA A O 1
ATOM 1527 N N . ASN A 1 197 ? -3.917 -2.078 5.286 1.00 95.19 197 ASN A N 1
ATOM 1528 C CA . ASN A 1 197 ? -4.919 -1.176 4.716 1.00 95.19 197 ASN A CA 1
ATOM 1529 C C . ASN A 1 197 ? -4.805 -1.008 3.188 1.00 95.19 197 ASN A C 1
ATOM 1531 O O . ASN A 1 197 ? -5.786 -0.652 2.541 1.00 95.19 197 ASN A O 1
ATOM 1535 N N . GLY A 1 198 ? -3.613 -1.190 2.605 1.00 96.31 198 GLY A N 1
ATOM 1536 C CA . GLY A 1 198 ? -3.342 -0.905 1.186 1.00 96.31 198 GLY A CA 1
ATOM 1537 C C . GLY A 1 198 ? -2.882 -2.100 0.347 1.00 96.31 198 GLY A C 1
ATOM 1538 O O . G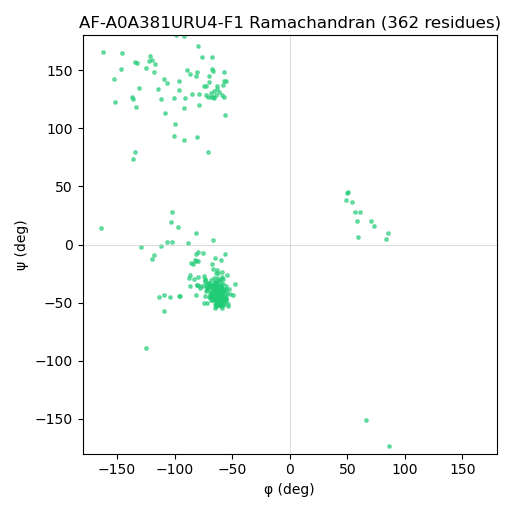LY A 1 198 ? -2.870 -2.020 -0.884 1.00 96.31 198 GLY A O 1
ATOM 1539 N N . GLY A 1 199 ? -2.518 -3.220 0.970 1.00 96.75 199 GLY A N 1
ATOM 1540 C CA . GLY A 1 199 ? -1.924 -4.375 0.293 1.00 96.75 199 GLY A CA 1
ATOM 1541 C C . GLY A 1 199 ? -2.872 -5.034 -0.704 1.00 96.75 199 GLY A C 1
ATOM 1542 O O . GLY A 1 199 ? -2.494 -5.238 -1.854 1.00 96.75 199 GLY A O 1
ATOM 1543 N N . ILE A 1 200 ? -4.126 -5.285 -0.313 1.00 97.94 200 ILE A N 1
ATOM 1544 C CA . ILE A 1 200 ? -5.143 -5.858 -1.213 1.00 97.94 200 ILE A CA 1
ATOM 1545 C C . ILE A 1 200 ? -5.396 -4.947 -2.418 1.00 97.94 200 ILE A C 1
ATOM 1547 O O . ILE A 1 200 ? -5.426 -5.418 -3.552 1.00 97.94 200 ILE A O 1
ATOM 1551 N N . ALA A 1 201 ? -5.495 -3.635 -2.194 1.00 97.88 201 ALA A N 1
ATOM 1552 C CA . ALA A 1 201 ? -5.654 -2.660 -3.269 1.00 97.88 201 ALA A CA 1
ATOM 1553 C C . ALA A 1 201 ? -4.459 -2.691 -4.245 1.00 97.88 201 ALA A C 1
ATOM 1555 O O . ALA A 1 201 ? -4.639 -2.640 -5.460 1.00 97.88 201 ALA A O 1
ATOM 1556 N N . THR A 1 202 ? -3.243 -2.858 -3.724 1.00 98.12 202 THR A N 1
ATOM 1557 C CA . THR A 1 202 ? -2.016 -2.991 -4.530 1.00 98.12 202 THR A CA 1
ATOM 1558 C C . THR A 1 202 ? -2.004 -4.279 -5.349 1.00 98.12 202 THR A C 1
ATOM 1560 O O . THR A 1 202 ? -1.635 -4.269 -6.521 1.00 98.12 202 THR A O 1
ATOM 1563 N N . ILE A 1 203 ? -2.447 -5.394 -4.766 1.00 98.12 203 ILE A N 1
ATOM 1564 C CA . ILE A 1 203 ? -2.578 -6.666 -5.487 1.00 98.12 203 ILE A CA 1
ATOM 1565 C C . ILE A 1 203 ? -3.581 -6.513 -6.632 1.00 98.12 203 ILE A C 1
ATOM 1567 O O . ILE A 1 203 ? -3.284 -6.909 -7.755 1.00 98.12 203 ILE A O 1
ATOM 1571 N N . ILE A 1 204 ? -4.729 -5.875 -6.390 1.00 98.25 204 ILE A N 1
ATOM 1572 C CA . ILE A 1 204 ? -5.730 -5.617 -7.433 1.00 98.25 204 ILE A CA 1
ATOM 1573 C C . ILE A 1 204 ? -5.153 -4.747 -8.561 1.00 98.25 204 ILE A C 1
ATOM 1575 O O . ILE A 1 204 ? -5.404 -5.044 -9.729 1.00 98.25 204 ILE A O 1
ATOM 1579 N N . SER A 1 205 ? -4.353 -3.718 -8.251 1.00 98.00 205 SER A N 1
ATOM 1580 C CA . SER A 1 205 ? -3.711 -2.904 -9.294 1.00 98.00 205 SER A CA 1
ATOM 1581 C C . SER A 1 205 ? -2.692 -3.697 -10.109 1.00 98.00 205 SER A C 1
ATOM 1583 O O . SER A 1 205 ? -2.647 -3.541 -11.325 1.00 98.00 205 SER A O 1
ATOM 1585 N N . ILE A 1 206 ? -1.924 -4.588 -9.473 1.00 97.75 206 ILE A N 1
ATOM 1586 C CA . ILE A 1 206 ? -0.993 -5.487 -10.174 1.00 97.75 206 ILE A CA 1
ATOM 1587 C C . ILE A 1 206 ? -1.760 -6.454 -11.085 1.00 97.75 206 ILE A C 1
ATOM 1589 O O . ILE A 1 206 ? -1.381 -6.640 -12.237 1.00 97.75 206 ILE A O 1
ATOM 1593 N N . ILE A 1 207 ? -2.858 -7.047 -10.605 1.00 97.81 207 ILE A N 1
ATOM 1594 C CA . ILE A 1 207 ? -3.690 -7.941 -11.424 1.00 97.81 207 ILE A CA 1
ATOM 1595 C C . ILE A 1 207 ? -4.226 -7.184 -12.641 1.00 97.81 207 ILE A C 1
ATOM 1597 O O . ILE A 1 207 ? -4.129 -7.690 -13.753 1.00 97.81 207 ILE A O 1
ATOM 1601 N N . ASN A 1 208 ? -4.730 -5.960 -12.457 1.00 96.81 208 ASN A N 1
ATOM 1602 C CA . ASN A 1 208 ? -5.216 -5.149 -13.571 1.00 96.81 208 ASN A CA 1
ATOM 1603 C C . ASN A 1 208 ? -4.103 -4.753 -14.551 1.00 96.81 208 ASN A C 1
ATOM 1605 O O . ASN A 1 208 ? -4.368 -4.608 -15.738 1.00 96.81 208 ASN A O 1
ATOM 1609 N N . PHE A 1 209 ? -2.875 -4.560 -14.074 1.00 96.00 209 PHE A N 1
ATOM 1610 C CA . PHE A 1 209 ? -1.741 -4.225 -14.931 1.00 96.00 209 PHE A CA 1
ATOM 1611 C C . PHE A 1 209 ? -1.421 -5.342 -15.937 1.00 96.00 209 PHE A C 1
ATOM 1613 O O . PHE A 1 209 ? -1.204 -5.054 -17.110 1.00 96.00 209 PHE A O 1
ATOM 1620 N N . TYR A 1 210 ? -1.465 -6.609 -15.510 1.00 95.81 210 TYR A N 1
ATOM 1621 C CA . TYR A 1 210 ? -1.228 -7.756 -16.400 1.00 95.81 210 TYR A CA 1
ATOM 1622 C C . TYR A 1 210 ? -2.488 -8.257 -17.117 1.00 95.81 210 TYR A C 1
ATOM 1624 O O . TYR A 1 210 ? -2.399 -8.803 -18.214 1.00 95.81 210 TYR A O 1
ATOM 1632 N N . ALA A 1 211 ? -3.660 -8.085 -16.508 1.00 95.69 211 ALA A N 1
ATOM 1633 C CA . ALA A 1 211 ? -4.950 -8.501 -17.046 1.00 95.69 211 ALA A CA 1
ATOM 1634 C C . ALA A 1 211 ? -5.984 -7.369 -16.880 1.00 95.69 211 ALA A C 1
ATOM 1636 O O . ALA A 1 211 ? -6.795 -7.401 -15.946 1.00 95.69 211 ALA A O 1
ATOM 1637 N N . PRO A 1 212 ? -5.960 -6.353 -17.768 1.00 93.94 212 PRO A N 1
ATOM 1638 C CA . PRO A 1 212 ? -6.827 -5.185 -17.657 1.00 93.94 212 PRO A CA 1
ATOM 1639 C C . PRO A 1 212 ? -8.310 -5.553 -17.635 1.00 93.94 212 PRO A C 1
ATOM 1641 O O . PRO A 1 212 ? -8.816 -6.236 -18.525 1.00 93.94 212 PRO A O 1
ATOM 1644 N N . ASN A 1 213 ? -9.024 -5.074 -16.616 1.00 93.75 213 ASN A N 1
ATOM 1645 C CA . ASN A 1 213 ? -10.460 -5.278 -16.474 1.00 93.75 213 ASN A CA 1
ATOM 1646 C C . ASN A 1 213 ? -11.076 -4.112 -15.699 1.00 93.75 213 ASN A C 1
ATOM 1648 O O . ASN A 1 213 ? -10.729 -3.856 -14.547 1.00 93.75 213 ASN A O 1
ATOM 1652 N N . GLU A 1 214 ? -12.045 -3.428 -16.303 1.00 87.62 214 GLU A N 1
ATOM 1653 C CA . GLU A 1 214 ? -12.685 -2.254 -15.698 1.00 87.62 214 GLU A CA 1
ATOM 1654 C C . GLU A 1 214 ? -13.339 -2.551 -14.341 1.00 87.62 214 GLU A C 1
ATOM 1656 O O . GLU A 1 214 ? -13.359 -1.690 -13.458 1.00 87.62 214 GLU A O 1
ATOM 1661 N N . ASN A 1 215 ? -13.803 -3.786 -14.123 1.00 93.94 215 ASN A N 1
ATOM 1662 C CA . ASN A 1 215 ? -14.378 -4.200 -12.845 1.00 93.94 215 ASN A CA 1
ATOM 1663 C C . ASN A 1 215 ? -13.349 -4.204 -11.707 1.00 93.94 215 ASN A C 1
ATOM 1665 O O . ASN A 1 215 ? -13.727 -3.959 -10.560 1.00 93.94 215 ASN A O 1
ATOM 1669 N N . LEU A 1 216 ? -12.062 -4.431 -11.998 1.00 97.06 216 LEU A N 1
ATOM 1670 C CA . LEU A 1 216 ? -11.003 -4.416 -10.984 1.00 97.06 216 LEU A CA 1
ATOM 1671 C C . LEU A 1 216 ? -10.835 -3.027 -10.375 1.00 97.06 216 LEU A C 1
ATOM 1673 O O . LEU A 1 216 ? -10.569 -2.924 -9.183 1.00 97.06 216 LEU A O 1
ATOM 1677 N N . TYR A 1 217 ? -11.065 -1.960 -11.145 1.00 97.62 217 TYR A N 1
ATOM 1678 C CA . TYR A 1 217 ? -11.028 -0.604 -10.600 1.00 97.62 217 TYR A CA 1
ATOM 1679 C C . TYR A 1 217 ? -12.166 -0.348 -9.599 1.00 97.62 217 TYR A C 1
ATOM 1681 O O . TYR A 1 217 ? -11.972 0.322 -8.587 1.00 97.62 217 TYR A O 1
ATOM 1689 N N . ILE A 1 218 ? -13.348 -0.925 -9.831 1.00 97.75 218 ILE A N 1
ATOM 1690 C CA . ILE A 1 218 ? -14.476 -0.813 -8.895 1.00 97.75 218 ILE A CA 1
ATOM 1691 C C . ILE A 1 218 ? -14.188 -1.595 -7.608 1.00 97.75 218 ILE A C 1
ATOM 1693 O O . ILE A 1 218 ? -14.413 -1.076 -6.515 1.00 97.75 218 ILE A O 1
ATOM 1697 N N . ILE A 1 219 ? -13.626 -2.804 -7.726 1.00 98.00 219 ILE A N 1
ATOM 1698 C CA . ILE A 1 219 ? -13.181 -3.599 -6.570 1.00 98.00 219 ILE A CA 1
ATOM 1699 C C . ILE A 1 219 ? -12.097 -2.837 -5.794 1.00 98.00 219 ILE A C 1
ATOM 1701 O O . ILE A 1 219 ? -12.183 -2.715 -4.575 1.00 98.00 219 ILE A O 1
ATOM 1705 N N . TYR A 1 220 ? -11.123 -2.252 -6.493 1.00 98.50 220 TYR A N 1
ATOM 1706 C CA . TYR A 1 220 ? -10.072 -1.417 -5.911 1.00 98.50 220 TYR A CA 1
ATOM 1707 C C . TYR A 1 220 ? -10.642 -0.251 -5.087 1.00 98.50 220 TYR A C 1
ATOM 1709 O O . TYR A 1 220 ? -10.245 -0.053 -3.935 1.00 98.50 220 TYR A O 1
ATOM 1717 N N . LEU A 1 221 ? -11.610 0.490 -5.638 1.00 98.50 221 LEU A N 1
ATOM 1718 C CA . LEU A 1 221 ? -12.278 1.581 -4.924 1.00 98.50 221 LEU A CA 1
ATOM 1719 C C . LEU A 1 221 ? -13.042 1.085 -3.694 1.00 98.50 221 LEU A C 1
ATOM 1721 O O . LEU A 1 221 ? -12.952 1.718 -2.646 1.00 98.50 221 LEU A O 1
ATOM 1725 N N . ALA A 1 222 ? -13.753 -0.040 -3.789 1.00 98.31 222 ALA A N 1
ATOM 1726 C CA . ALA A 1 222 ? -14.490 -0.617 -2.665 1.00 98.31 222 ALA A CA 1
ATOM 1727 C C . ALA A 1 222 ? -13.566 -1.047 -1.512 1.00 98.31 222 ALA A C 1
ATOM 1729 O O . ALA A 1 222 ? -13.852 -0.764 -0.349 1.00 98.31 222 ALA A O 1
ATOM 1730 N N . VAL A 1 223 ? -12.425 -1.660 -1.834 1.00 98.44 223 VAL A N 1
ATOM 1731 C CA . VAL A 1 223 ? -11.393 -2.060 -0.864 1.00 98.44 223 VAL A CA 1
ATOM 1732 C C . VAL A 1 223 ? -10.832 -0.845 -0.119 1.00 98.44 223 VAL A C 1
ATOM 1734 O O . VAL A 1 223 ? -10.751 -0.848 1.111 1.00 98.44 223 VAL A O 1
ATOM 1737 N N . ILE A 1 224 ? -10.493 0.228 -0.839 1.00 98.56 224 ILE A N 1
ATOM 1738 C CA . ILE A 1 224 ? -9.990 1.463 -0.216 1.00 98.56 224 ILE A CA 1
ATOM 1739 C C . ILE A 1 224 ? -11.096 2.184 0.554 1.00 98.56 224 ILE A C 1
ATOM 1741 O O . ILE A 1 224 ? -10.828 2.751 1.615 1.00 98.56 224 ILE A O 1
ATOM 1745 N N . ALA A 1 225 ? -12.335 2.153 0.063 1.00 98.69 225 ALA A N 1
ATOM 1746 C CA . ALA A 1 225 ? -13.485 2.713 0.760 1.00 98.69 225 ALA A CA 1
ATOM 1747 C C . ALA A 1 225 ? -13.703 2.019 2.108 1.00 98.69 225 ALA A C 1
ATOM 1749 O O . ALA A 1 225 ? -13.919 2.717 3.092 1.00 98.69 225 ALA A O 1
ATOM 1750 N N . ALA A 1 226 ? -13.570 0.692 2.185 1.00 98.44 226 ALA A N 1
ATOM 1751 C CA . ALA A 1 226 ? -13.672 -0.059 3.438 1.00 98.44 226 ALA A CA 1
ATOM 1752 C C . ALA A 1 226 ? -12.556 0.297 4.436 1.00 98.44 226 ALA A C 1
ATOM 1754 O O . ALA A 1 226 ? -12.843 0.595 5.596 1.00 98.44 226 ALA A O 1
ATOM 1755 N N . ALA A 1 227 ? -11.299 0.374 3.977 1.00 97.94 227 ALA A N 1
ATOM 1756 C CA . ALA A 1 227 ? -10.177 0.818 4.815 1.00 97.94 227 ALA A CA 1
ATOM 1757 C C . ALA A 1 227 ? -10.354 2.265 5.318 1.00 97.94 227 ALA A C 1
ATOM 1759 O O . ALA A 1 227 ? -10.051 2.589 6.471 1.00 97.94 227 ALA A O 1
ATOM 1760 N N . THR A 1 228 ? -10.853 3.147 4.447 1.00 98.38 228 THR A N 1
ATOM 1761 C CA . THR A 1 228 ? -11.094 4.562 4.766 1.00 98.38 228 THR A CA 1
ATOM 1762 C C . THR A 1 228 ? -12.247 4.709 5.748 1.00 98.38 228 THR A C 1
ATOM 1764 O O . THR A 1 228 ? -12.120 5.449 6.721 1.00 98.38 228 THR A O 1
ATOM 1767 N N . ALA A 1 229 ? -13.343 3.987 5.518 1.00 98.19 229 ALA A N 1
ATOM 1768 C CA . ALA A 1 229 ? -14.515 3.970 6.379 1.00 98.19 229 ALA A CA 1
ATOM 1769 C C . ALA A 1 229 ? -14.152 3.524 7.797 1.00 98.19 229 ALA A C 1
ATOM 1771 O O . ALA A 1 229 ? -14.476 4.229 8.747 1.00 98.19 229 ALA A O 1
ATOM 1772 N N . ASP A 1 230 ? -13.412 2.426 7.946 1.00 95.94 230 ASP A N 1
ATOM 1773 C CA . ASP A 1 230 ? -12.967 1.952 9.259 1.00 95.94 230 ASP A CA 1
ATOM 1774 C C . ASP A 1 230 ? -12.050 2.960 9.980 1.00 95.94 230 ASP A C 1
ATOM 1776 O O . ASP A 1 230 ? -12.277 3.351 11.134 1.00 95.94 230 ASP A O 1
ATOM 1780 N N . THR A 1 231 ? -11.054 3.480 9.258 1.00 94.50 231 THR A N 1
ATOM 1781 C CA . THR A 1 231 ? -10.130 4.469 9.822 1.00 94.50 231 THR A CA 1
ATOM 1782 C C . THR A 1 231 ? -10.886 5.715 10.286 1.00 94.50 231 THR A C 1
ATOM 1784 O O . THR A 1 231 ? -10.653 6.216 11.383 1.00 94.50 231 THR A O 1
ATOM 1787 N N . TRP A 1 232 ? -11.820 6.222 9.482 1.00 96.00 232 TRP A N 1
ATOM 1788 C CA . TRP A 1 232 ? -12.590 7.414 9.834 1.00 96.00 232 TRP A CA 1
ATOM 1789 C C . TRP A 1 232 ? -13.623 7.126 10.919 1.00 96.00 232 TRP A C 1
ATOM 1791 O O . TRP A 1 232 ? -13.864 7.996 11.752 1.00 96.00 232 TRP A O 1
ATOM 1801 N N . ALA A 1 233 ? -14.187 5.919 10.973 1.00 95.00 233 ALA A N 1
ATOM 1802 C CA . ALA A 1 233 ? -15.094 5.515 12.038 1.00 95.00 233 ALA A CA 1
ATOM 1803 C C . ALA A 1 233 ? -14.409 5.554 13.405 1.00 95.00 233 ALA A C 1
ATOM 1805 O O . ALA A 1 233 ? -14.952 6.124 14.353 1.00 95.00 233 ALA A O 1
ATOM 1806 N N . SER A 1 234 ? -13.196 5.008 13.509 1.00 90.31 234 SER A N 1
ATOM 1807 C CA . SER A 1 234 ? -12.449 5.013 14.769 1.00 90.31 234 SER A CA 1
ATOM 1808 C C . SER A 1 234 ? -11.921 6.407 15.137 1.00 90.31 234 SER A C 1
ATOM 1810 O O . SER A 1 234 ? -12.004 6.805 16.301 1.00 90.31 234 SER A O 1
ATOM 1812 N N . GLU A 1 235 ? -11.443 7.182 14.161 1.00 91.19 235 GLU A N 1
ATOM 1813 C CA . GLU A 1 235 ? -10.862 8.508 14.407 1.00 91.19 235 GLU A CA 1
ATOM 1814 C C . GLU A 1 235 ? -11.910 9.601 14.653 1.00 91.19 235 GLU A C 1
ATOM 1816 O O . GLU A 1 235 ? -11.702 10.463 15.497 1.00 91.19 235 GLU A O 1
ATOM 1821 N N . ILE A 1 236 ? -13.051 9.580 13.959 1.00 92.12 236 ILE A N 1
ATOM 1822 C CA . ILE A 1 236 ? -14.157 10.520 14.211 1.00 92.12 236 ILE A CA 1
ATOM 1823 C C . ILE A 1 236 ? -14.985 10.048 15.413 1.00 92.12 236 ILE A C 1
ATOM 1825 O O . ILE A 1 236 ? -15.453 10.855 16.220 1.00 92.12 236 ILE A O 1
ATOM 1829 N N . GLY A 1 237 ? -15.129 8.734 15.590 1.00 90.12 237 GLY A N 1
ATOM 1830 C CA . GLY A 1 237 ? -15.821 8.147 16.734 1.00 90.12 237 GLY A CA 1
ATOM 1831 C C . GLY A 1 237 ? -15.167 8.469 18.080 1.00 90.12 237 GLY A C 1
ATOM 1832 O O . GLY A 1 237 ? -15.872 8.498 19.091 1.00 90.12 237 GLY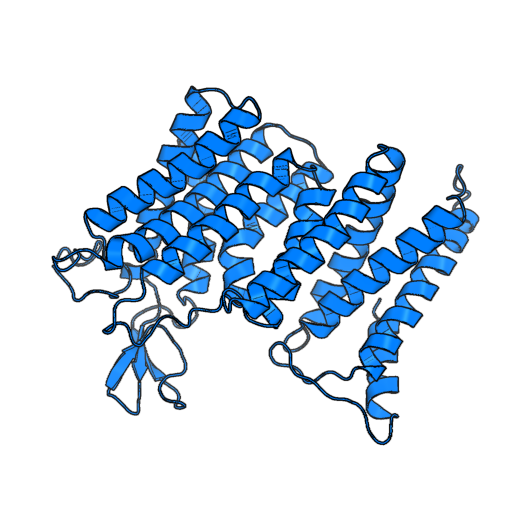 A O 1
ATOM 1833 N N . SER A 1 238 ? -13.862 8.768 18.102 1.00 86.81 238 SER A N 1
ATOM 1834 C CA . SER A 1 238 ? -13.114 9.158 19.307 1.00 86.81 238 SER A CA 1
ATOM 1835 C C . SER A 1 238 ? -13.672 10.425 19.978 1.00 86.81 238 SER A C 1
ATOM 1837 O O . SER A 1 238 ? -13.626 10.541 21.206 1.00 86.81 238 SER A O 1
ATOM 1839 N N . PHE A 1 239 ? -14.275 11.326 19.194 1.00 88.25 239 PHE A N 1
ATOM 1840 C CA . PHE A 1 239 ? -14.902 12.563 19.666 1.00 88.25 239 PHE A CA 1
ATOM 1841 C C . PHE A 1 239 ? -16.298 12.360 20.262 1.00 88.25 239 PHE A C 1
ATOM 1843 O O . PHE A 1 239 ? -16.887 13.307 20.779 1.00 88.25 239 PHE A O 1
ATOM 1850 N N . SER A 1 240 ? -16.865 11.151 20.191 1.00 87.38 240 SER A N 1
ATOM 1851 C CA . SER A 1 240 ? -18.205 10.897 20.727 1.00 87.38 240 SER A CA 1
ATOM 1852 C C . SER A 1 240 ? -18.228 11.147 22.228 1.00 87.38 240 SER A C 1
ATOM 1854 O O . SER A 1 240 ? -17.373 10.640 22.940 1.00 87.38 240 SER A O 1
ATOM 1856 N N . TYR A 1 241 ? -19.199 11.905 22.742 1.00 85.06 241 TYR A N 1
ATOM 1857 C CA . TYR A 1 241 ? -19.328 12.131 24.188 1.00 85.06 241 TYR A CA 1
ATOM 1858 C C . TYR A 1 241 ? -19.850 10.900 24.931 1.00 85.06 241 TYR A C 1
ATOM 1860 O O . TYR A 1 241 ? -19.489 10.681 26.083 1.00 85.06 241 TYR A O 1
ATOM 1868 N N . THR A 1 242 ? -20.658 10.081 24.263 1.00 87.62 242 THR A N 1
ATOM 1869 C CA . THR A 1 242 ? -21.279 8.888 24.836 1.00 87.62 242 THR A CA 1
ATOM 1870 C C . THR A 1 242 ? -20.407 7.654 24.667 1.00 87.62 242 THR A C 1
ATOM 1872 O O . THR A 1 242 ? -19.717 7.516 23.657 1.00 87.62 242 THR A O 1
ATOM 1875 N N . ASP A 1 243 ? -20.516 6.715 25.604 1.00 89.69 243 ASP A N 1
ATOM 1876 C CA . ASP A 1 243 ? -19.863 5.416 25.466 1.00 89.69 243 ASP A CA 1
ATOM 1877 C C . ASP A 1 243 ? -20.404 4.639 24.253 1.00 89.69 243 ASP A C 1
ATOM 1879 O O . ASP A 1 243 ? -21.633 4.593 24.062 1.00 89.69 243 ASP A O 1
ATOM 1883 N N . PRO A 1 244 ? -19.508 4.047 23.434 1.00 93.06 244 PRO A N 1
ATOM 1884 C CA . PRO A 1 244 ? -19.879 3.259 22.269 1.00 93.06 244 PRO A CA 1
ATOM 1885 C C . PRO A 1 244 ? -20.586 1.955 22.656 1.00 93.06 244 PRO A C 1
ATOM 1887 O O . PRO A 1 244 ? -20.504 1.468 23.786 1.00 93.06 244 PRO A O 1
ATOM 1890 N N . PHE A 1 245 ? -21.285 1.379 21.687 1.00 94.75 245 PHE A N 1
ATOM 1891 C CA . PHE A 1 245 ? -22.032 0.137 21.811 1.00 94.75 245 PHE A CA 1
ATOM 1892 C C . PHE A 1 245 ? -21.241 -1.025 21.208 1.00 94.75 245 PHE A C 1
ATOM 1894 O O . PHE A 1 245 ? -20.821 -0.966 20.056 1.00 94.75 245 PHE A O 1
ATOM 1901 N N . HIS A 1 246 ? -21.030 -2.091 21.970 1.00 95.38 246 HIS A N 1
ATOM 1902 C CA . HIS A 1 246 ? -20.297 -3.267 21.514 1.00 95.38 246 HIS A CA 1
ATOM 1903 C C . HIS A 1 246 ? -21.187 -4.158 20.642 1.00 95.38 246 HIS A C 1
ATOM 1905 O O . HIS A 1 246 ? -22.184 -4.693 21.129 1.00 95.38 246 HIS A O 1
ATOM 1911 N N . VAL A 1 247 ? -20.790 -4.390 19.386 1.00 92.94 247 VAL A N 1
ATOM 1912 C CA . VAL A 1 247 ? -21.643 -5.041 18.368 1.00 92.94 247 VAL A CA 1
ATOM 1913 C C . VAL A 1 247 ? -22.034 -6.473 18.752 1.00 92.94 247 VAL A C 1
ATOM 1915 O O . VAL A 1 247 ? -23.180 -6.859 18.577 1.00 92.94 247 VAL A O 1
ATOM 1918 N N . ILE A 1 248 ? -21.105 -7.246 19.324 1.00 92.69 248 ILE A N 1
ATOM 1919 C CA . ILE A 1 248 ? -21.362 -8.641 19.734 1.00 92.69 248 ILE A CA 1
ATOM 1920 C C . ILE A 1 248 ? -22.061 -8.761 21.096 1.00 92.69 248 ILE A C 1
ATOM 1922 O O . ILE A 1 248 ? -22.949 -9.588 21.272 1.00 92.69 248 ILE A O 1
ATOM 1926 N N . LYS A 1 249 ? -21.632 -7.976 22.093 1.00 90.94 249 LYS A N 1
ATOM 1927 C CA . LYS A 1 249 ? -22.123 -8.095 23.478 1.00 90.94 249 LYS A CA 1
ATOM 1928 C C . LYS A 1 249 ? -23.442 -7.367 23.707 1.00 90.94 249 LYS A C 1
ATOM 1930 O O . LYS A 1 249 ? -24.057 -7.566 24.747 1.00 90.94 249 LYS A O 1
ATOM 1935 N N . PHE A 1 250 ? -23.842 -6.514 22.768 1.00 92.31 250 PHE A N 1
ATOM 1936 C CA . PHE A 1 250 ? -25.031 -5.674 22.849 1.00 92.31 250 PHE A CA 1
ATOM 1937 C C . PHE A 1 250 ? -25.092 -4.802 24.117 1.00 92.31 250 PHE A C 1
ATOM 1939 O O . PHE A 1 250 ? -26.156 -4.563 24.685 1.00 92.31 250 PHE A O 1
ATOM 1946 N N . THR A 1 251 ? -23.939 -4.307 24.571 1.00 94.12 251 THR A N 1
ATOM 1947 C CA . THR A 1 251 ? -23.806 -3.465 25.768 1.00 94.12 251 THR A CA 1
ATOM 1948 C C . THR A 1 251 ? -22.935 -2.244 25.494 1.00 94.12 251 THR A C 1
ATOM 1950 O O . THR A 1 251 ? -22.109 -2.243 24.580 1.00 94.12 251 THR A O 1
ATOM 1953 N N . ARG A 1 252 ? -23.111 -1.178 26.286 1.00 93.69 252 ARG A N 1
ATOM 1954 C CA . ARG A 1 252 ? -22.204 -0.022 26.249 1.00 93.69 252 ARG A CA 1
ATOM 1955 C C . ARG A 1 252 ? -20.873 -0.384 26.898 1.00 93.69 252 ARG A C 1
ATOM 1957 O O . ARG A 1 252 ? -20.852 -1.023 27.948 1.00 93.69 252 ARG A O 1
ATOM 1964 N N . VAL A 1 253 ? -19.779 0.028 26.271 1.00 90.69 253 VAL A N 1
ATOM 1965 C CA . VAL A 1 253 ? -18.411 -0.274 26.710 1.00 90.69 253 VAL A CA 1
ATOM 1966 C C . VAL A 1 253 ? -17.544 0.981 26.669 1.00 90.69 253 VAL A C 1
ATOM 1968 O O . VAL A 1 253 ? -17.853 1.900 25.911 1.00 90.69 253 VAL A O 1
ATOM 1971 N N . PRO A 1 254 ? -16.446 1.040 27.442 1.00 86.62 254 PRO A N 1
ATOM 1972 C CA . PRO A 1 254 ? -15.537 2.178 27.402 1.00 86.62 254 PRO A CA 1
ATOM 1973 C C . PRO A 1 254 ? -14.988 2.437 25.995 1.00 86.62 254 PRO A C 1
ATOM 1975 O O . PRO A 1 254 ? -14.760 1.511 25.207 1.00 86.62 254 PRO A O 1
ATOM 1978 N N . LYS A 1 255 ? -14.723 3.709 25.689 1.00 83.44 255 LYS A N 1
ATOM 1979 C CA . LYS A 1 255 ? -14.096 4.124 24.426 1.00 83.44 255 LYS A CA 1
ATOM 1980 C C . LYS A 1 255 ? -12.764 3.409 24.200 1.00 83.44 255 LYS A C 1
ATOM 1982 O O . LYS A 1 255 ? -11.976 3.241 25.125 1.00 83.44 255 LYS A O 1
ATOM 1987 N N . GLY A 1 256 ? -12.511 3.034 22.948 1.00 78.44 256 GLY A N 1
ATOM 1988 C CA . GLY A 1 256 ? -11.315 2.282 22.562 1.00 78.44 256 GLY A CA 1
ATOM 1989 C C . GLY A 1 256 ? -11.425 0.768 22.765 1.00 78.44 256 GLY A C 1
ATOM 1990 O O . GLY A 1 256 ? -10.443 0.072 22.540 1.00 78.44 256 GLY A O 1
ATOM 1991 N N . THR A 1 257 ? -12.592 0.251 23.166 1.00 86.50 257 THR A N 1
ATOM 1992 C CA . THR A 1 257 ? -12.863 -1.195 23.140 1.00 86.50 257 THR A CA 1
ATOM 1993 C C . THR A 1 257 ? -13.021 -1.667 21.692 1.00 86.50 257 THR A C 1
ATOM 1995 O O . THR A 1 257 ? -13.842 -1.113 20.958 1.00 86.50 257 THR A O 1
ATOM 1998 N N . SER A 1 258 ? -12.275 -2.699 21.293 1.00 87.75 258 SER A N 1
ATOM 1999 C CA . SER A 1 258 ? -12.369 -3.309 19.961 1.00 87.75 258 SER A CA 1
ATOM 2000 C C . SER A 1 258 ? -13.788 -3.820 19.687 1.00 87.75 258 SER A C 1
ATOM 2002 O O . SER A 1 258 ? -14.437 -4.399 20.562 1.00 87.75 258 SER A O 1
ATOM 2004 N N . GLY A 1 259 ? -14.290 -3.580 18.475 1.00 88.75 259 GLY A N 1
ATOM 2005 C CA . GLY A 1 259 ? -15.645 -3.966 18.071 1.00 88.75 259 GLY A CA 1
ATOM 2006 C C . GLY A 1 259 ? -16.788 -3.141 18.666 1.00 88.75 259 GLY A C 1
ATOM 2007 O O . GLY A 1 259 ? -17.948 -3.569 18.639 1.00 88.75 259 GLY A O 1
ATOM 2008 N N . ALA A 1 260 ? -16.481 -1.966 19.218 1.00 91.56 260 ALA A N 1
ATOM 2009 C CA . ALA A 1 260 ? -17.476 -1.005 19.666 1.00 91.56 260 ALA A CA 1
ATOM 2010 C C . ALA A 1 260 ? -17.743 0.066 18.597 1.00 91.56 260 ALA A C 1
ATOM 2012 O O . ALA A 1 260 ? -16.815 0.674 18.069 1.00 91.56 260 ALA A O 1
ATOM 2013 N N . ILE A 1 261 ? -19.020 0.340 18.330 1.00 94.81 261 ILE A N 1
ATOM 2014 C CA . ILE A 1 261 ? -19.475 1.360 17.380 1.00 94.81 261 ILE A CA 1
ATOM 2015 C C . ILE A 1 261 ? -20.109 2.541 18.118 1.00 94.81 261 ILE A C 1
ATOM 2017 O O . ILE A 1 261 ? -20.804 2.378 19.120 1.00 94.81 261 ILE A O 1
ATOM 2021 N N . SER A 1 262 ? -19.886 3.756 17.627 1.00 94.94 262 SER A N 1
ATOM 2022 C CA . SER A 1 262 ? -20.546 4.969 18.119 1.00 94.94 262 SER A CA 1
ATOM 2023 C C . SER A 1 262 ? -21.285 5.655 16.980 1.00 94.94 262 SER A C 1
ATOM 2025 O O . SER A 1 262 ? -20.931 5.477 15.819 1.00 94.94 262 SER A O 1
ATOM 2027 N N . PHE A 1 263 ? -22.277 6.487 17.300 1.00 94.62 263 PHE A N 1
ATOM 2028 C CA . PHE A 1 263 ? -23.022 7.236 16.285 1.00 94.62 263 PHE A CA 1
ATOM 2029 C C . PHE A 1 263 ? -22.107 8.114 15.412 1.00 94.62 263 PHE A C 1
ATOM 2031 O O . PHE A 1 263 ? -22.200 8.080 14.187 1.00 94.62 263 PHE A O 1
ATOM 2038 N N . LEU A 1 264 ? -21.166 8.844 16.031 1.00 94.81 264 LEU A N 1
ATOM 2039 C CA . LEU A 1 264 ? -20.174 9.630 15.287 1.00 94.81 264 LEU A CA 1
ATOM 2040 C C . LEU A 1 264 ? -19.236 8.744 14.461 1.00 94.81 264 LEU A C 1
ATOM 2042 O O . LEU A 1 264 ? -18.864 9.130 13.357 1.00 94.81 264 LEU A O 1
ATOM 2046 N N . GLY A 1 265 ? -18.889 7.555 14.960 1.00 95.00 265 GLY A N 1
ATOM 2047 C CA . GLY A 1 265 ? -18.110 6.583 14.199 1.00 95.00 265 GLY A CA 1
ATOM 2048 C C . GLY A 1 265 ? -18.864 6.073 12.972 1.00 95.00 265 GLY A C 1
ATOM 2049 O O . GLY A 1 265 ? -18.299 6.036 11.885 1.00 95.00 265 GLY A O 1
ATOM 2050 N N . THR A 1 266 ? -20.161 5.779 13.087 1.00 96.56 266 THR A N 1
ATOM 2051 C CA . THR A 1 266 ? -20.997 5.396 11.938 1.00 96.56 266 THR A CA 1
ATOM 2052 C C . THR A 1 266 ? -21.065 6.512 10.893 1.00 96.56 266 THR A C 1
ATOM 2054 O O . THR A 1 266 ? -20.923 6.240 9.703 1.00 96.56 266 THR A O 1
ATOM 2057 N N . ILE A 1 267 ? -21.206 7.775 11.314 1.00 97.19 267 ILE A N 1
ATOM 2058 C CA . ILE A 1 267 ? -21.131 8.921 10.392 1.00 97.19 267 ILE A CA 1
ATOM 2059 C C . ILE A 1 267 ? -19.752 8.983 9.725 1.00 97.19 267 ILE A C 1
ATOM 2061 O O . ILE A 1 267 ? -19.668 9.125 8.507 1.00 97.19 267 ILE A O 1
ATOM 2065 N N . GLY A 1 268 ? -18.674 8.837 10.500 1.00 97.38 268 GLY A N 1
ATOM 2066 C CA . GLY A 1 268 ? -17.309 8.812 9.977 1.00 97.38 268 GLY A CA 1
ATOM 2067 C C . GLY A 1 268 ? -17.086 7.707 8.944 1.00 97.38 268 GLY A C 1
ATOM 2068 O O . GLY A 1 268 ? -16.478 7.961 7.908 1.00 97.38 268 GLY A O 1
ATOM 2069 N N . SER A 1 269 ? -17.657 6.525 9.180 1.00 97.94 269 SER A N 1
ATOM 2070 C CA . SER A 1 269 ? -17.643 5.384 8.261 1.00 97.94 269 SER A CA 1
ATOM 2071 C C . SER A 1 269 ? -18.267 5.728 6.906 1.00 97.94 269 SER A C 1
ATOM 2073 O O . SER A 1 269 ? -17.636 5.567 5.858 1.00 97.94 269 SER A O 1
ATOM 2075 N N . VAL A 1 270 ? -19.481 6.287 6.922 1.00 98.50 270 VAL A N 1
ATOM 2076 C CA . VAL A 1 270 ? -20.192 6.700 5.703 1.00 98.50 270 VAL A CA 1
ATOM 2077 C C . VAL A 1 270 ? -19.442 7.820 4.982 1.00 98.50 270 VAL A C 1
ATOM 2079 O O . VAL A 1 270 ? -19.280 7.756 3.763 1.00 98.50 270 VAL A O 1
ATOM 2082 N N . LEU A 1 271 ? -18.931 8.822 5.705 1.00 98.44 271 LEU A N 1
ATOM 2083 C CA . LEU A 1 271 ? -18.160 9.924 5.117 1.00 98.44 271 LEU A CA 1
ATOM 2084 C C . LEU A 1 271 ? -16.851 9.441 4.481 1.00 98.44 271 LEU A C 1
ATOM 2086 O O . LEU A 1 271 ? -16.498 9.891 3.388 1.00 98.44 271 LEU A O 1
ATOM 2090 N N . GLY A 1 272 ? -16.152 8.508 5.128 1.00 98.31 272 GLY A N 1
ATOM 2091 C CA . GLY A 1 272 ? -14.925 7.914 4.608 1.00 98.31 272 GLY A CA 1
ATOM 2092 C C . GLY A 1 272 ? -15.170 7.149 3.308 1.00 98.31 272 GLY A C 1
ATOM 2093 O O . GLY A 1 272 ? -14.511 7.417 2.301 1.00 98.31 272 GLY A O 1
ATOM 2094 N N . ALA A 1 273 ? -16.176 6.269 3.290 1.00 98.56 273 ALA A N 1
ATOM 2095 C CA . ALA A 1 273 ? -16.564 5.536 2.084 1.00 98.56 273 ALA A CA 1
ATOM 2096 C C . ALA A 1 273 ? -17.023 6.480 0.957 1.00 98.56 273 ALA A C 1
ATOM 2098 O O . ALA A 1 273 ? -16.594 6.344 -0.190 1.00 98.56 273 ALA A O 1
ATOM 2099 N N . THR A 1 274 ? -17.835 7.489 1.293 1.00 98.56 274 THR A N 1
ATOM 2100 C CA . THR A 1 274 ? -18.316 8.517 0.353 1.00 98.56 274 THR A CA 1
ATOM 2101 C C . THR A 1 274 ? -17.169 9.303 -0.266 1.00 98.56 274 THR A C 1
ATOM 2103 O O . THR A 1 274 ? -17.172 9.543 -1.470 1.00 98.56 274 THR A O 1
ATOM 2106 N N . THR A 1 275 ? -16.152 9.655 0.520 1.00 98.56 275 THR A N 1
ATOM 2107 C CA . THR A 1 275 ? -14.976 10.382 0.025 1.00 98.56 275 THR A CA 1
ATOM 2108 C C . THR A 1 275 ? -14.259 9.597 -1.072 1.00 98.56 275 THR A C 1
ATOM 2110 O O . THR A 1 275 ? -13.930 10.159 -2.116 1.00 98.56 275 THR A O 1
ATOM 2113 N N . ILE A 1 276 ? -14.063 8.290 -0.884 1.00 98.56 276 ILE A N 1
ATOM 2114 C CA . ILE A 1 276 ? -13.433 7.433 -1.899 1.00 98.56 276 ILE A CA 1
ATOM 2115 C C . ILE A 1 276 ? -14.338 7.249 -3.120 1.00 98.56 276 ILE A C 1
ATOM 2117 O O . ILE A 1 276 ? -13.856 7.306 -4.252 1.00 98.56 276 ILE A O 1
ATOM 2121 N N . ALA A 1 277 ? -15.647 7.103 -2.916 1.00 97.75 277 ALA A N 1
ATOM 2122 C CA . ALA A 1 277 ? -16.604 6.998 -4.013 1.00 97.75 277 ALA A CA 1
ATOM 2123 C C . ALA A 1 277 ? -16.626 8.272 -4.885 1.00 97.75 277 ALA A C 1
ATOM 2125 O O . ALA A 1 277 ? -16.632 8.166 -6.110 1.00 97.75 277 ALA A O 1
ATOM 2126 N N . ILE A 1 278 ? -16.532 9.463 -4.276 1.00 97.31 278 ILE A N 1
ATOM 2127 C CA . ILE A 1 278 ? -16.417 10.751 -4.987 1.00 97.31 278 ILE A CA 1
ATOM 2128 C C . ILE A 1 278 ? -15.131 10.820 -5.816 1.00 97.31 278 ILE A C 1
ATOM 2130 O O . ILE A 1 278 ? -15.164 11.302 -6.948 1.00 97.31 278 ILE A O 1
ATOM 2134 N N . VAL A 1 279 ? -14.003 10.319 -5.296 1.00 97.38 279 VAL A N 1
ATOM 2135 C CA . VAL A 1 279 ? -12.771 10.210 -6.097 1.00 97.38 279 VAL A CA 1
ATOM 2136 C C . VAL A 1 279 ? -13.008 9.316 -7.317 1.00 97.38 279 VAL A C 1
ATOM 2138 O O . VAL A 1 279 ? -12.552 9.648 -8.407 1.00 97.38 279 VAL A O 1
ATOM 2141 N N . GLY A 1 280 ? -13.769 8.230 -7.168 1.00 96.19 280 GLY A N 1
ATOM 2142 C CA . GLY A 1 280 ? -14.206 7.394 -8.289 1.00 96.19 280 GLY A CA 1
ATOM 2143 C C . GLY A 1 280 ? -15.017 8.160 -9.343 1.00 96.19 280 GLY A C 1
ATOM 2144 O O . GLY A 1 280 ? -14.799 7.958 -10.538 1.00 96.19 280 GLY A O 1
ATOM 2145 N N . SER A 1 281 ? -15.890 9.086 -8.934 1.00 94.81 281 SER A N 1
ATOM 2146 C CA . SER A 1 281 ? -16.683 9.921 -9.853 1.00 94.81 281 SER A CA 1
ATOM 2147 C C . SER A 1 281 ? -15.821 10.770 -10.790 1.00 94.81 281 SER A C 1
ATOM 2149 O O . SER A 1 281 ? -16.178 10.943 -11.952 1.00 94.81 281 SER A O 1
ATOM 2151 N N . ILE A 1 282 ? -14.669 11.263 -10.311 1.00 95.50 282 ILE A N 1
ATOM 2152 C CA . ILE A 1 282 ? -13.697 12.027 -11.124 1.00 95.50 282 ILE A CA 1
ATOM 2153 C C . ILE A 1 282 ? -13.201 11.183 -12.311 1.00 95.50 282 ILE A C 1
ATOM 2155 O O . ILE A 1 282 ? -12.879 11.713 -13.371 1.00 95.50 282 ILE A O 1
ATOM 2159 N N . TRP A 1 283 ? -13.193 9.858 -12.152 1.00 94.88 283 TRP A N 1
ATOM 2160 C CA . TRP A 1 283 ? -12.753 8.885 -13.150 1.00 94.88 283 TRP A CA 1
ATOM 2161 C C . TRP A 1 283 ? -13.915 8.193 -13.875 1.00 94.88 283 TRP A C 1
ATOM 2163 O O . TRP A 1 283 ? -13.758 7.065 -14.349 1.00 94.88 283 TRP A O 1
ATOM 2173 N N . ASN A 1 284 ? -15.061 8.874 -13.987 1.00 93.94 284 ASN A N 1
ATOM 2174 C CA . ASN A 1 284 ? -16.257 8.440 -14.720 1.00 93.94 284 ASN A CA 1
ATOM 2175 C C . ASN A 1 284 ? -16.892 7.134 -14.210 1.00 93.94 284 ASN A C 1
ATOM 2177 O O . ASN A 1 284 ? -17.542 6.417 -14.973 1.00 93.94 284 ASN A O 1
ATOM 2181 N N . VAL A 1 285 ? -16.737 6.808 -12.924 1.00 95.50 285 VAL A N 1
ATOM 2182 C CA . VAL A 1 285 ? -17.516 5.720 -12.315 1.00 95.50 285 VAL A CA 1
ATOM 2183 C C . VAL A 1 285 ? -18.995 6.117 -12.289 1.00 95.50 285 VAL A C 1
ATOM 2185 O O . VAL A 1 285 ? -19.346 7.226 -11.888 1.00 95.50 285 VAL A O 1
ATOM 2188 N N . SER A 1 286 ? -19.871 5.215 -12.735 1.00 95.50 286 SER A N 1
ATOM 2189 C CA . SER A 1 286 ? -21.306 5.490 -12.835 1.00 95.50 286 SER A CA 1
ATOM 2190 C C . SER A 1 286 ? -21.960 5.658 -11.459 1.00 95.50 286 SER A C 1
ATOM 2192 O O . SER A 1 286 ? -21.547 5.053 -10.468 1.00 95.50 286 SER A O 1
ATOM 2194 N N . LEU A 1 287 ? -23.029 6.456 -11.398 1.00 95.12 287 LEU A N 1
ATOM 2195 C CA . LEU A 1 287 ? -23.738 6.755 -10.150 1.00 95.12 287 LEU A CA 1
ATOM 2196 C C . LEU A 1 287 ? -24.211 5.504 -9.374 1.00 95.12 287 LEU A C 1
ATOM 2198 O O . LEU A 1 287 ? -24.017 5.471 -8.158 1.00 95.12 287 LEU A O 1
ATOM 2202 N N . PRO A 1 288 ? -24.748 4.442 -10.014 1.00 96.00 288 PRO A N 1
ATOM 2203 C CA . PRO A 1 288 ? -25.092 3.210 -9.302 1.00 96.00 288 PRO A CA 1
ATOM 2204 C C . PRO A 1 288 ? -23.882 2.547 -8.630 1.00 96.00 288 PRO A C 1
ATOM 2206 O O . PRO A 1 288 ? -23.977 2.090 -7.493 1.00 96.00 288 PRO A O 1
ATOM 2209 N N . LEU A 1 289 ? -22.725 2.542 -9.300 1.00 96.12 289 LEU A N 1
ATOM 2210 C CA . LEU A 1 289 ? -21.491 1.977 -8.753 1.00 96.12 289 LEU A CA 1
ATOM 2211 C C . LEU A 1 289 ? -20.928 2.833 -7.613 1.00 96.12 289 LEU A C 1
ATOM 2213 O O . LEU A 1 289 ? -20.386 2.283 -6.661 1.00 96.12 289 LEU A O 1
ATOM 2217 N N . ILE A 1 290 ? -21.098 4.156 -7.662 1.00 96.50 290 ILE A N 1
ATOM 2218 C CA . ILE A 1 290 ? -20.742 5.055 -6.553 1.00 96.50 290 ILE A CA 1
ATOM 2219 C C . ILE A 1 290 ? -21.526 4.672 -5.295 1.00 96.50 290 ILE A C 1
ATOM 2221 O O . ILE A 1 290 ? -20.917 4.468 -4.246 1.00 96.50 290 ILE A O 1
ATOM 2225 N N . TYR A 1 291 ? -22.851 4.502 -5.390 1.00 96.88 291 TYR A N 1
ATOM 2226 C CA . TYR A 1 291 ? -23.659 4.052 -4.250 1.00 96.88 291 TYR A CA 1
ATOM 2227 C C . TYR A 1 291 ? -23.215 2.682 -3.735 1.00 96.88 291 TYR A C 1
ATOM 2229 O O . TYR A 1 291 ? -23.088 2.490 -2.525 1.00 96.88 291 TYR A O 1
ATOM 2237 N N . LEU A 1 292 ? -22.919 1.757 -4.648 1.00 97.25 292 LEU A N 1
ATOM 2238 C CA . LEU A 1 292 ? -22.423 0.428 -4.313 1.00 97.25 292 LEU A CA 1
ATOM 2239 C C . LEU A 1 292 ? -21.095 0.487 -3.534 1.00 97.25 292 LEU A C 1
ATOM 2241 O O . LEU A 1 292 ? -20.935 -0.230 -2.547 1.00 97.25 292 LEU A O 1
ATOM 2245 N N . ILE A 1 293 ? -20.165 1.366 -3.927 1.00 98.19 293 ILE A N 1
ATOM 2246 C CA . ILE A 1 293 ? -18.884 1.587 -3.234 1.00 98.19 293 ILE A CA 1
ATOM 2247 C C . ILE A 1 293 ? -19.117 2.153 -1.830 1.00 98.19 293 ILE A C 1
ATOM 2249 O O . ILE A 1 293 ? -18.488 1.683 -0.881 1.00 98.19 293 ILE A O 1
ATOM 2253 N N . VAL A 1 294 ? -20.030 3.121 -1.674 1.00 98.44 294 VAL A N 1
ATOM 2254 C CA . VAL A 1 294 ? -20.364 3.689 -0.355 1.00 98.44 294 VAL A CA 1
ATOM 2255 C C . VAL A 1 294 ? -20.923 2.614 0.570 1.00 98.44 294 VAL A C 1
ATOM 2257 O O . VAL A 1 294 ? -20.409 2.434 1.673 1.00 98.44 294 VAL A O 1
ATOM 2260 N N . ILE A 1 295 ? -21.925 1.864 0.105 1.00 98.00 295 ILE A N 1
ATOM 2261 C CA . ILE A 1 295 ? -22.548 0.781 0.874 1.00 98.00 295 ILE A CA 1
ATOM 2262 C C . ILE A 1 295 ? -21.501 -0.273 1.242 1.00 98.00 295 ILE A C 1
ATOM 2264 O O . ILE A 1 295 ? -21.393 -0.647 2.408 1.00 98.00 295 ILE A O 1
ATOM 2268 N N . THR A 1 296 ? -20.688 -0.703 0.276 1.00 98.19 296 THR A N 1
ATOM 2269 C CA . THR A 1 296 ? -19.645 -1.709 0.502 1.00 98.19 296 THR A CA 1
ATOM 2270 C C . THR A 1 296 ? -18.629 -1.244 1.541 1.00 98.19 296 THR A C 1
ATOM 2272 O O . THR A 1 296 ? -18.324 -1.991 2.468 1.00 98.19 296 THR A O 1
ATOM 2275 N N . GLY A 1 297 ? -18.137 -0.005 1.436 1.00 97.88 297 GLY A N 1
ATOM 2276 C CA . GLY A 1 297 ? -17.175 0.547 2.388 1.00 97.88 297 GLY A CA 1
ATOM 2277 C C . GLY A 1 297 ? -17.745 0.665 3.803 1.00 97.88 297 GLY A C 1
ATOM 2278 O O . GLY A 1 297 ? -17.093 0.271 4.770 1.00 97.88 297 GLY A O 1
ATOM 2279 N N . SER A 1 298 ? -18.987 1.141 3.933 1.00 97.88 298 SER A N 1
ATOM 2280 C CA . SER A 1 298 ? -19.666 1.241 5.230 1.00 97.88 298 SER A CA 1
ATOM 2281 C C . SER A 1 298 ? -19.954 -0.129 5.854 1.00 97.88 298 SER A C 1
ATOM 2283 O O . SER A 1 298 ? -19.745 -0.298 7.055 1.00 97.88 298 SER A O 1
ATOM 2285 N N . ILE A 1 299 ? -20.375 -1.125 5.064 1.00 97.38 299 ILE A N 1
ATOM 2286 C CA . ILE A 1 299 ? -20.549 -2.505 5.551 1.00 97.38 299 ILE A CA 1
ATOM 2287 C C . ILE A 1 299 ? -19.197 -3.107 5.947 1.00 97.38 299 ILE A C 1
ATOM 2289 O O . ILE A 1 299 ? -19.120 -3.744 6.993 1.00 97.38 299 ILE A O 1
ATOM 2293 N N . GLY A 1 300 ? -18.127 -2.869 5.184 1.00 96.00 300 GLY A N 1
ATOM 2294 C CA . GLY A 1 300 ? -16.777 -3.332 5.528 1.00 96.00 300 GLY A CA 1
ATOM 2295 C C . GLY A 1 300 ? -16.340 -2.867 6.921 1.00 96.00 300 GLY A C 1
ATOM 2296 O O . GLY A 1 300 ? -15.937 -3.672 7.753 1.00 96.00 300 GLY A O 1
ATOM 2297 N N . SER A 1 301 ? -16.553 -1.592 7.248 1.00 95.38 301 SER A N 1
ATOM 2298 C CA . SER A 1 301 ? -16.285 -1.061 8.595 1.00 95.38 301 SER A CA 1
ATOM 2299 C C . SER A 1 301 ? -17.129 -1.722 9.703 1.00 95.38 301 SER A C 1
ATOM 2301 O O . SER A 1 301 ? -16.668 -1.865 10.838 1.00 95.38 301 SER A O 1
ATOM 2303 N N . LEU A 1 302 ? -18.351 -2.175 9.400 1.00 95.38 302 LEU A N 1
ATOM 2304 C CA . LEU A 1 302 ? -19.143 -2.981 10.339 1.00 95.38 302 LEU A CA 1
ATOM 2305 C C . LEU A 1 302 ? -18.586 -4.402 10.485 1.00 95.38 302 LEU A C 1
ATOM 2307 O O . LEU A 1 302 ? -18.587 -4.935 11.595 1.00 95.38 302 LEU A O 1
ATOM 2311 N N . VAL A 1 303 ? -18.097 -5.002 9.396 1.00 95.69 303 VAL A N 1
ATOM 2312 C CA . VAL A 1 303 ? -17.405 -6.299 9.423 1.00 95.69 303 VAL A CA 1
ATOM 2313 C C . VAL A 1 303 ? -16.141 -6.210 10.275 1.00 95.69 303 VAL A C 1
ATOM 2315 O O . VAL A 1 303 ? -15.927 -7.091 11.103 1.00 95.69 303 VAL A O 1
ATOM 2318 N N . ASP A 1 304 ? -15.368 -5.129 10.156 1.00 95.12 304 ASP A N 1
ATOM 2319 C CA . ASP A 1 304 ? -14.222 -4.843 11.027 1.00 95.12 304 ASP A CA 1
ATOM 2320 C C . ASP A 1 304 ? -14.631 -4.872 12.503 1.00 95.12 304 ASP A C 1
ATOM 2322 O O . ASP A 1 304 ? -14.131 -5.680 13.285 1.00 95.12 304 ASP A O 1
ATOM 2326 N N . SER A 1 305 ? -15.665 -4.105 12.860 1.00 94.50 305 SER A N 1
ATOM 2327 C CA . SER A 1 305 ? -16.187 -4.071 14.229 1.00 94.50 305 SER A CA 1
ATOM 2328 C C . SER A 1 305 ? -16.704 -5.437 14.704 1.00 94.50 305 SER A C 1
ATOM 2330 O O . SER A 1 305 ? -16.557 -5.795 15.875 1.00 94.50 305 SER A O 1
ATOM 2332 N N . PHE A 1 306 ? -17.301 -6.233 13.818 1.00 95.81 306 PHE A N 1
ATOM 2333 C CA . PHE A 1 306 ? -17.764 -7.581 14.143 1.00 95.81 306 PHE A CA 1
ATOM 2334 C C . PHE A 1 306 ? -16.591 -8.536 14.408 1.00 95.81 306 PHE A C 1
ATOM 2336 O O . PHE A 1 306 ? -16.586 -9.238 15.422 1.00 95.81 306 PHE A O 1
ATOM 2343 N N . ILE A 1 307 ? -15.576 -8.546 13.540 1.00 94.88 307 ILE A N 1
ATOM 2344 C CA . ILE A 1 307 ? -14.363 -9.366 13.689 1.00 94.88 307 ILE A CA 1
ATOM 2345 C C . ILE A 1 307 ? -13.585 -8.922 14.938 1.00 94.88 307 ILE A C 1
ATOM 2347 O O . ILE A 1 307 ? -13.245 -9.751 15.789 1.00 94.88 307 ILE A O 1
ATOM 2351 N N . GLY A 1 308 ? -13.389 -7.614 15.098 1.00 93.06 308 GLY A N 1
ATOM 2352 C CA . GLY A 1 308 ? -12.738 -6.981 16.242 1.00 93.06 308 GLY A CA 1
ATOM 2353 C C . GLY A 1 308 ? -13.423 -7.289 17.574 1.00 93.06 308 GLY A C 1
ATOM 2354 O O . GLY A 1 308 ? -12.768 -7.535 18.585 1.00 93.06 308 GLY A O 1
ATOM 2355 N N . GLY A 1 309 ? -14.755 -7.339 17.585 1.00 91.94 309 GLY A N 1
ATOM 2356 C CA . GLY A 1 309 ? -15.538 -7.653 18.780 1.00 91.94 309 GLY A CA 1
ATOM 2357 C C . GLY A 1 309 ? -15.670 -9.146 19.094 1.00 91.94 309 GLY A C 1
ATOM 2358 O O . GLY A 1 309 ? -16.122 -9.484 20.190 1.00 91.94 309 GLY A O 1
ATOM 2359 N N . SER A 1 310 ? -15.332 -10.035 18.155 1.00 93.25 310 SER A N 1
ATOM 2360 C CA . SER A 1 310 ? -15.549 -11.484 18.282 1.00 93.25 310 SER A CA 1
ATOM 2361 C C . SER A 1 310 ? -14.254 -12.267 18.476 1.00 93.25 310 SER A C 1
ATOM 2363 O O . SER A 1 310 ? -14.117 -12.978 19.473 1.00 93.25 310 SER A O 1
ATOM 2365 N N . ILE A 1 311 ? -13.304 -12.144 17.546 1.00 94.75 311 ILE A N 1
ATOM 2366 C CA . ILE A 1 311 ? -12.132 -13.028 17.465 1.00 94.75 311 ILE A CA 1
ATOM 2367 C C . ILE A 1 311 ? -10.791 -12.313 17.657 1.00 94.75 311 ILE A C 1
ATOM 2369 O O . ILE A 1 311 ? -9.778 -12.996 17.814 1.00 94.75 311 ILE A O 1
ATOM 2373 N N . GLN A 1 312 ? -10.758 -10.977 17.689 1.00 95.00 312 GLN A N 1
ATOM 2374 C CA . GLN A 1 312 ? -9.519 -10.222 17.897 1.00 95.00 312 GLN A CA 1
ATOM 2375 C C . GLN A 1 312 ? -8.891 -10.493 19.271 1.00 95.00 312 GLN A C 1
ATOM 2377 O O . GLN A 1 312 ? -9.559 -10.518 20.313 1.00 95.00 312 GLN A O 1
ATOM 2382 N N . ALA A 1 313 ? -7.572 -10.664 19.262 1.00 92.75 313 ALA A N 1
ATOM 2383 C CA . ALA A 1 313 ? -6.762 -10.865 20.445 1.00 92.75 313 ALA A CA 1
ATOM 2384 C C . ALA A 1 313 ? -6.796 -9.637 21.360 1.00 92.75 313 ALA A C 1
ATOM 2386 O O . ALA A 1 313 ? -6.483 -8.514 20.959 1.00 92.75 313 ALA A O 1
ATOM 2387 N N . ASN A 1 314 ? -7.097 -9.884 22.629 1.00 90.69 314 ASN A N 1
ATOM 2388 C CA . ASN A 1 314 ? -6.955 -8.917 23.703 1.00 90.69 314 ASN A CA 1
ATOM 2389 C C . ASN A 1 314 ? -5.876 -9.393 24.671 1.00 90.69 314 ASN A C 1
ATOM 2391 O O . ASN A 1 314 ? -5.861 -10.551 25.102 1.00 90.69 314 ASN A O 1
ATOM 2395 N N . PHE A 1 315 ? -4.994 -8.477 25.047 1.00 90.25 315 PHE A N 1
ATOM 2396 C CA . PHE A 1 315 ? -3.898 -8.718 25.968 1.00 90.25 315 PHE A CA 1
ATOM 2397 C C . PHE A 1 315 ? -4.055 -7.865 27.225 1.00 90.25 315 PHE A C 1
ATOM 2399 O O . PHE A 1 315 ? -4.683 -6.810 27.211 1.00 90.25 315 PHE A O 1
ATOM 2406 N N . GLN A 1 316 ? -3.471 -8.309 28.329 1.00 90.44 316 GLN A N 1
ATOM 2407 C CA . GLN A 1 316 ? -3.367 -7.543 29.563 1.00 90.44 316 GLN A CA 1
ATOM 2408 C C . GLN A 1 316 ? -1.905 -7.186 29.809 1.00 90.44 316 GLN A C 1
ATOM 2410 O O . GLN A 1 316 ? -1.040 -8.064 29.851 1.00 90.44 316 GLN A O 1
ATOM 2415 N N . CYS A 1 317 ? -1.620 -5.898 29.986 1.00 89.88 317 CYS A N 1
ATOM 2416 C CA . CYS A 1 317 ? -0.277 -5.450 30.327 1.00 89.88 317 CYS A CA 1
ATOM 2417 C C . CYS A 1 317 ? 0.109 -5.941 31.728 1.00 89.88 317 CYS A C 1
ATOM 2419 O O . CYS A 1 317 ? -0.587 -5.645 32.698 1.00 89.88 317 CYS A O 1
ATOM 2421 N N . LEU A 1 318 ? 1.255 -6.616 31.851 1.00 89.56 318 LEU A N 1
ATOM 2422 C CA . LEU A 1 318 ? 1.752 -7.127 33.136 1.00 89.56 318 LEU A CA 1
ATOM 2423 C C . LEU A 1 318 ? 2.172 -6.022 34.120 1.00 89.56 318 LEU A C 1
ATOM 2425 O O . LEU A 1 318 ? 2.317 -6.286 35.309 1.00 89.56 318 LEU A O 1
ATOM 2429 N N . LYS A 1 319 ? 2.383 -4.787 33.642 1.00 89.94 319 LYS A N 1
ATOM 2430 C CA . LYS A 1 319 ? 2.857 -3.668 34.470 1.00 89.94 319 LYS A CA 1
ATOM 2431 C C . LYS A 1 319 ? 1.735 -2.772 34.990 1.00 89.94 319 LYS A C 1
ATOM 2433 O O . LYS A 1 319 ? 1.771 -2.380 36.149 1.00 89.94 319 LYS A O 1
ATOM 2438 N N . CYS A 1 320 ? 0.767 -2.414 34.146 1.00 89.50 320 CYS A N 1
ATOM 2439 C CA . CYS A 1 320 ? -0.323 -1.507 34.524 1.00 89.50 320 CYS A CA 1
ATOM 2440 C C . CYS A 1 320 ? -1.701 -2.177 34.595 1.00 89.50 320 CYS A C 1
ATOM 2442 O O . CYS A 1 320 ? -2.673 -1.497 34.901 1.00 89.50 320 CYS A O 1
ATOM 2444 N N . ASN A 1 321 ? -1.805 -3.477 34.297 1.00 86.19 321 ASN A N 1
ATOM 2445 C CA . ASN A 1 321 ? -3.053 -4.249 34.267 1.00 86.19 321 ASN A CA 1
ATOM 2446 C C . ASN A 1 321 ? -4.136 -3.763 33.286 1.00 86.19 321 ASN A C 1
ATOM 2448 O O . ASN A 1 321 ? -5.218 -4.349 33.243 1.00 86.19 321 ASN A O 1
ATOM 2452 N N . ASN A 1 322 ? -3.851 -2.768 32.440 1.00 85.12 322 ASN A N 1
ATOM 2453 C CA . ASN A 1 322 ? -4.782 -2.342 31.398 1.00 85.12 322 ASN A CA 1
ATOM 2454 C C . ASN A 1 322 ? -4.900 -3.393 30.290 1.00 85.12 322 ASN A C 1
ATOM 2456 O O . ASN A 1 322 ? -3.918 -4.041 29.909 1.00 85.12 322 ASN A O 1
ATOM 2460 N N . ILE A 1 323 ? -6.112 -3.512 29.746 1.00 84.31 323 ILE A N 1
ATOM 2461 C CA . ILE A 1 323 ? -6.377 -4.284 28.532 1.00 84.31 323 ILE A CA 1
ATOM 2462 C C . ILE A 1 323 ? -5.845 -3.493 27.334 1.00 84.31 323 ILE A C 1
ATOM 2464 O O . ILE A 1 323 ? -6.006 -2.276 27.251 1.00 84.31 323 ILE A O 1
ATOM 2468 N N . THR A 1 324 ? -5.174 -4.182 26.422 1.00 83.50 324 THR A N 1
ATOM 2469 C CA . THR A 1 324 ? -4.555 -3.613 25.232 1.00 83.50 324 THR A CA 1
ATOM 2470 C C . THR A 1 324 ? -4.609 -4.609 24.078 1.00 83.50 324 THR A C 1
ATOM 2472 O O . THR A 1 324 ? -4.575 -5.818 24.275 1.00 83.50 324 THR A O 1
ATOM 2475 N N . GLU A 1 325 ? -4.647 -4.097 22.855 1.00 83.19 325 GLU A N 1
ATOM 2476 C CA . GLU A 1 325 ? -4.577 -4.898 21.626 1.00 83.19 325 GLU A CA 1
ATOM 2477 C C . GLU A 1 325 ? -3.129 -5.279 21.270 1.00 83.19 325 GLU A C 1
ATOM 2479 O O . GLU A 1 325 ? -2.882 -6.058 20.352 1.00 83.19 325 GLU A O 1
ATOM 2484 N N . LYS A 1 326 ? -2.139 -4.721 21.981 1.00 82.56 326 LYS A N 1
ATOM 2485 C CA . LYS A 1 326 ? -0.718 -4.908 21.677 1.00 82.56 326 LYS A CA 1
ATOM 2486 C C . LYS A 1 326 ? -0.098 -6.021 22.509 1.00 82.56 326 LYS A C 1
ATOM 2488 O O . LYS A 1 326 ? -0.287 -6.106 23.717 1.00 82.56 326 LYS A O 1
ATOM 2493 N N . ARG A 1 327 ? 0.771 -6.804 21.867 1.00 85.00 327 ARG A N 1
ATOM 2494 C CA . ARG A 1 327 ? 1.578 -7.852 22.521 1.00 85.00 327 ARG A CA 1
ATOM 2495 C C . ARG A 1 327 ? 2.610 -7.285 23.507 1.00 85.00 327 ARG A C 1
ATOM 2497 O O . ARG A 1 327 ? 3.071 -7.998 24.396 1.00 85.00 327 ARG A O 1
ATOM 2504 N N . THR A 1 328 ? 2.973 -6.011 23.365 1.00 82.62 328 THR A N 1
ATOM 2505 C CA . THR A 1 328 ? 3.894 -5.298 24.256 1.00 82.62 328 THR A CA 1
ATOM 2506 C C . THR A 1 328 ? 3.308 -3.958 24.687 1.00 82.62 328 THR A C 1
ATOM 2508 O O . THR A 1 328 ? 2.767 -3.198 23.881 1.00 82.62 328 THR A O 1
ATOM 2511 N N . HIS A 1 329 ? 3.420 -3.661 25.980 1.00 81.62 329 HIS A N 1
ATOM 2512 C CA . HIS A 1 329 ? 2.872 -2.455 26.596 1.00 81.62 329 HIS A CA 1
ATOM 2513 C C . HIS A 1 329 ? 3.702 -2.072 27.824 1.00 81.62 329 HIS A C 1
ATOM 2515 O O . HIS A 1 329 ? 4.219 -2.939 28.522 1.00 81.62 329 HIS A O 1
ATOM 2521 N N . CYS A 1 330 ? 3.916 -0.773 28.052 1.00 83.00 330 CYS A N 1
ATOM 2522 C CA . CYS A 1 330 ? 4.817 -0.262 29.097 1.00 83.00 330 CYS A CA 1
ATOM 2523 C C . CYS A 1 330 ? 6.221 -0.918 29.122 1.00 83.00 330 CYS A C 1
ATOM 2525 O O . CYS A 1 330 ? 6.783 -1.139 30.197 1.00 83.00 330 CYS A O 1
ATOM 2527 N N . ASN A 1 331 ? 6.788 -1.212 27.942 1.00 83.31 331 ASN A N 1
ATOM 2528 C CA . ASN A 1 331 ? 8.056 -1.938 27.752 1.00 83.31 331 ASN A CA 1
ATOM 2529 C C . ASN A 1 331 ? 8.092 -3.350 28.375 1.00 83.31 331 ASN A C 1
ATOM 2531 O O . ASN A 1 331 ? 9.171 -3.896 28.587 1.00 83.31 331 ASN A O 1
ATOM 2535 N N . ALA A 1 332 ? 6.931 -3.948 28.642 1.00 84.25 332 ALA A N 1
ATOM 2536 C CA . ALA A 1 332 ? 6.778 -5.325 29.096 1.00 84.25 332 ALA A CA 1
ATOM 2537 C C . ALA A 1 332 ? 5.939 -6.135 28.094 1.00 84.25 332 ALA A C 1
ATOM 2539 O O . ALA A 1 332 ? 5.181 -5.578 27.291 1.00 84.25 332 ALA A O 1
ATOM 2540 N N . SER A 1 333 ? 6.073 -7.462 28.129 1.00 87.06 333 SER A N 1
ATOM 2541 C CA . SER A 1 333 ? 5.159 -8.360 27.424 1.00 87.06 333 SER A CA 1
ATOM 2542 C C . SER A 1 333 ? 3.759 -8.284 28.040 1.00 87.06 333 SER A C 1
ATOM 2544 O O . SER A 1 333 ? 3.592 -8.009 29.230 1.00 87.06 333 SER A O 1
ATOM 2546 N N . SER A 1 334 ? 2.741 -8.490 27.210 1.00 89.94 334 SER A N 1
ATOM 2547 C CA . SER A 1 334 ? 1.344 -8.536 27.643 1.00 89.94 334 SER A CA 1
ATOM 2548 C C . SER A 1 334 ? 0.832 -9.977 27.610 1.00 89.94 334 SER A C 1
ATOM 2550 O O . SER A 1 334 ? 1.154 -10.738 26.696 1.00 89.94 334 SER A O 1
ATOM 2552 N N . LEU A 1 335 ? 0.054 -10.362 28.620 1.00 91.19 335 LEU A N 1
ATOM 2553 C CA . LEU A 1 335 ? -0.533 -11.694 28.741 1.00 91.19 335 LEU A CA 1
ATOM 2554 C C . LEU A 1 335 ? -1.764 -11.797 27.839 1.00 91.19 335 LEU A C 1
ATOM 2556 O O . LEU A 1 335 ? -2.648 -10.947 27.910 1.00 91.19 335 LEU A O 1
ATOM 2560 N N . HIS A 1 336 ? -1.843 -12.834 27.010 1.00 94.06 336 HIS A N 1
ATOM 2561 C CA . HIS A 1 336 ? -3.027 -13.085 26.191 1.00 94.06 336 HIS A CA 1
ATOM 2562 C C . HIS A 1 336 ? -4.233 -13.431 27.072 1.00 94.06 336 HIS A C 1
ATOM 2564 O O . HIS A 1 336 ? -4.149 -14.340 27.897 1.00 94.06 336 HIS A O 1
ATOM 2570 N N . LYS A 1 337 ? -5.345 -12.713 26.896 1.00 91.69 337 LYS A N 1
ATOM 2571 C CA . LYS A 1 337 ? -6.546 -12.848 27.730 1.00 91.69 337 LYS A CA 1
ATOM 2572 C C . LYS A 1 337 ? -7.707 -13.511 26.993 1.00 91.69 337 LYS A C 1
ATOM 2574 O O . LYS A 1 337 ? -8.396 -14.342 27.575 1.00 91.69 337 LYS A O 1
ATOM 2579 N N . SER A 1 338 ? -7.949 -13.136 25.741 1.00 90.50 338 SER A N 1
ATOM 2580 C CA . SER A 1 338 ? -9.075 -13.642 24.947 1.00 90.50 338 SER A CA 1
ATOM 2581 C C . SER A 1 338 ? -8.864 -13.396 23.457 1.00 90.50 338 SER A C 1
ATOM 2583 O O . SER A 1 338 ? -8.055 -12.548 23.090 1.00 90.50 338 SER A O 1
ATOM 2585 N N . GLY A 1 339 ? -9.659 -14.066 22.620 1.00 91.88 339 GLY A N 1
ATOM 2586 C CA . GLY A 1 339 ? -9.550 -13.998 21.163 1.00 91.88 339 GLY A CA 1
ATOM 2587 C C . GLY A 1 339 ? -8.537 -14.997 20.607 1.00 91.88 339 GLY A C 1
ATOM 2588 O O . GLY A 1 339 ? -8.020 -15.857 21.325 1.00 91.88 339 GLY A O 1
ATOM 2589 N N . ILE A 1 340 ? -8.278 -14.904 19.307 1.00 92.88 340 ILE A N 1
ATOM 2590 C CA . ILE A 1 340 ? -7.297 -15.733 18.609 1.00 92.88 340 ILE A CA 1
ATOM 2591 C C . ILE A 1 340 ? -5.967 -14.987 18.614 1.00 92.88 340 ILE A C 1
ATOM 2593 O O . ILE A 1 340 ? -5.849 -13.940 17.992 1.00 92.88 340 ILE A O 1
ATOM 2597 N N . TYR A 1 341 ? -4.944 -15.555 19.257 1.00 89.06 341 TYR A N 1
ATOM 2598 C CA . TYR A 1 341 ? -3.634 -14.923 19.499 1.00 89.06 341 TYR A CA 1
ATOM 2599 C C . TYR A 1 341 ? -2.984 -14.237 18.274 1.00 89.06 341 TYR A C 1
ATOM 2601 O O . TYR A 1 341 ? -2.279 -13.228 18.401 1.00 89.06 341 TYR A O 1
ATOM 2609 N N . PHE A 1 342 ? -3.192 -14.800 17.083 1.00 89.62 342 PHE A N 1
ATOM 2610 C CA . PHE A 1 342 ? -2.623 -14.301 15.830 1.00 89.62 342 PHE A CA 1
ATOM 2611 C C . PHE A 1 342 ? -3.431 -13.168 15.181 1.00 89.62 342 PHE A C 1
ATOM 2613 O O . PHE A 1 342 ? -2.879 -12.463 14.343 1.00 89.62 342 PHE A O 1
ATOM 2620 N N . ILE A 1 343 ? -4.694 -12.969 15.568 1.00 92.12 343 ILE A N 1
ATOM 2621 C CA . ILE A 1 343 ? -5.571 -11.933 15.013 1.00 92.12 343 ILE A CA 1
ATOM 2622 C C . ILE A 1 343 ? -5.448 -10.677 15.874 1.00 92.12 343 ILE A C 1
ATOM 2624 O O . ILE A 1 343 ? -6.160 -10.507 16.860 1.00 92.12 343 ILE A O 1
ATOM 2628 N N . ASP A 1 344 ? -4.505 -9.812 15.523 1.00 91.56 344 ASP A N 1
ATOM 2629 C CA . ASP A 1 344 ? -4.406 -8.459 16.070 1.00 91.56 344 ASP A CA 1
ATOM 2630 C C . ASP A 1 344 ? -5.180 -7.454 15.200 1.00 91.56 344 ASP A C 1
ATOM 2632 O O . ASP A 1 344 ? -5.778 -7.822 14.190 1.00 91.56 344 ASP A O 1
ATOM 2636 N N . ASN A 1 345 ? -5.184 -6.180 15.603 1.00 90.75 345 ASN A N 1
ATOM 2637 C CA . ASN A 1 345 ? -5.888 -5.121 14.878 1.00 90.75 345 ASN A CA 1
ATOM 2638 C C . ASN A 1 345 ? -5.458 -5.038 13.403 1.00 90.75 345 ASN A C 1
ATOM 2640 O O . ASN A 1 345 ? -6.289 -4.815 12.534 1.00 90.75 345 ASN A O 1
ATOM 2644 N N . ASP A 1 346 ? -4.173 -5.229 13.097 1.00 92.31 346 ASP A N 1
ATOM 2645 C CA . ASP A 1 346 ? -3.702 -5.126 11.714 1.00 92.31 346 ASP A CA 1
ATOM 2646 C C . ASP A 1 346 ? -4.238 -6.287 10.855 1.00 92.31 346 ASP A C 1
ATOM 2648 O O . ASP A 1 346 ? -4.599 -6.085 9.695 1.00 92.31 346 ASP A O 1
ATOM 2652 N N . MET A 1 347 ? -4.377 -7.490 11.426 1.00 94.19 347 MET A N 1
ATOM 2653 C CA . MET A 1 347 ? -5.068 -8.604 10.766 1.00 94.19 347 MET A CA 1
ATOM 2654 C C . MET A 1 347 ? -6.567 -8.331 10.577 1.00 94.19 347 MET A C 1
ATOM 2656 O O . MET A 1 347 ? -7.114 -8.670 9.528 1.00 94.19 347 MET A O 1
ATOM 2660 N N . VAL A 1 348 ? -7.238 -7.718 11.557 1.00 94.69 348 VAL A N 1
ATOM 2661 C CA . VAL A 1 348 ? -8.657 -7.335 11.425 1.00 94.69 348 VAL A CA 1
ATOM 2662 C C . VAL A 1 348 ? -8.843 -6.342 10.279 1.00 94.69 348 VAL A C 1
ATOM 2664 O O . VAL A 1 348 ? -9.644 -6.612 9.383 1.00 94.69 348 VAL A O 1
ATOM 2667 N N . ASN A 1 349 ? -8.018 -5.294 10.221 1.00 94.81 349 ASN A N 1
ATOM 2668 C CA . ASN A 1 349 ? -8.017 -4.338 9.117 1.00 94.81 349 ASN A CA 1
ATOM 2669 C C . ASN A 1 349 ? -7.807 -5.032 7.759 1.00 94.81 349 ASN A C 1
ATOM 2671 O O . ASN A 1 349 ? -8.513 -4.754 6.789 1.00 94.81 349 ASN A O 1
ATOM 2675 N N . PHE A 1 350 ? -6.848 -5.961 7.678 1.00 96.44 350 PHE A N 1
ATOM 2676 C CA . PHE A 1 350 ? -6.611 -6.736 6.462 1.00 96.44 350 PHE A CA 1
ATOM 2677 C C . PHE A 1 350 ? -7.858 -7.538 6.057 1.00 96.44 350 PHE A C 1
ATOM 2679 O O . PHE A 1 350 ? -8.303 -7.450 4.911 1.00 96.44 350 PHE A O 1
ATOM 2686 N N . LEU A 1 351 ? -8.477 -8.266 6.990 1.00 96.75 351 LEU A N 1
ATOM 2687 C CA . LEU A 1 351 ? -9.699 -9.033 6.731 1.00 96.75 351 LEU A CA 1
ATOM 2688 C C . LEU A 1 351 ? -10.874 -8.142 6.319 1.00 96.75 351 LEU A C 1
ATOM 2690 O O . LEU A 1 351 ? -11.641 -8.530 5.440 1.00 96.75 351 LEU A O 1
ATOM 2694 N N . ASN A 1 352 ? -10.993 -6.943 6.886 1.00 96.19 352 ASN A N 1
ATOM 2695 C CA . ASN A 1 352 ? -11.969 -5.945 6.461 1.00 96.19 352 ASN A CA 1
ATOM 2696 C C . ASN A 1 352 ? -11.759 -5.572 4.982 1.00 96.19 352 ASN A C 1
ATOM 2698 O O . ASN A 1 352 ? -12.687 -5.705 4.178 1.00 96.19 352 ASN A O 1
ATOM 2702 N N . THR A 1 353 ? -10.532 -5.227 4.576 1.00 96.50 353 THR A N 1
ATOM 2703 C CA . THR A 1 353 ? -10.242 -4.914 3.162 1.00 96.50 353 THR A CA 1
ATOM 2704 C C . THR A 1 353 ? -10.541 -6.080 2.218 1.00 96.50 353 THR A C 1
ATOM 2706 O O . THR A 1 353 ? -11.068 -5.868 1.128 1.00 96.50 353 THR A O 1
ATOM 2709 N N . VAL A 1 354 ? -10.285 -7.320 2.643 1.00 97.44 354 VAL A N 1
ATOM 2710 C CA . VAL A 1 354 ? -10.645 -8.530 1.888 1.00 97.44 354 VAL A CA 1
ATOM 2711 C C . VAL A 1 354 ? -12.165 -8.705 1.812 1.00 97.44 354 VAL A C 1
ATOM 2713 O O . VAL A 1 354 ? -12.699 -9.003 0.743 1.00 97.44 354 VAL A O 1
ATOM 2716 N N . SER A 1 355 ? -12.881 -8.486 2.917 1.00 97.25 355 SER A N 1
ATOM 2717 C CA . SER A 1 355 ? -14.340 -8.626 2.986 1.00 97.25 355 SER A CA 1
ATOM 2718 C C . SER A 1 355 ? -15.061 -7.702 2.004 1.00 97.25 355 SER A C 1
ATOM 2720 O O . SER A 1 355 ? -16.064 -8.105 1.419 1.00 97.25 355 SER A O 1
ATOM 2722 N N . ALA A 1 356 ? -14.505 -6.514 1.742 1.00 97.31 356 ALA A N 1
ATOM 2723 C CA . ALA A 1 356 ? -15.049 -5.557 0.784 1.00 97.31 356 ALA A CA 1
ATOM 2724 C C . ALA A 1 356 ? -15.178 -6.144 -0.631 1.00 97.31 356 ALA A C 1
ATOM 2726 O O . ALA A 1 356 ? -16.140 -5.840 -1.332 1.00 97.31 356 ALA A O 1
ATOM 2727 N N . ILE A 1 357 ? -14.256 -7.026 -1.036 1.00 97.31 357 ILE A N 1
ATOM 2728 C CA . ILE A 1 357 ? -14.327 -7.726 -2.327 1.00 97.31 357 ILE A CA 1
ATOM 2729 C C . ILE A 1 357 ? -15.581 -8.604 -2.372 1.00 97.31 357 ILE A C 1
ATOM 2731 O O . ILE A 1 357 ? -16.365 -8.520 -3.315 1.00 97.31 357 ILE A O 1
ATOM 2735 N N . PHE A 1 358 ? -15.792 -9.421 -1.338 1.00 96.44 358 PHE A N 1
ATOM 2736 C CA . PHE A 1 358 ? -16.936 -10.329 -1.258 1.00 96.44 358 PHE A CA 1
ATOM 2737 C C . PHE A 1 358 ? -18.260 -9.574 -1.154 1.00 96.44 358 PHE A C 1
ATOM 2739 O O . PHE A 1 358 ? -19.207 -9.915 -1.855 1.00 96.44 358 PHE A O 1
ATOM 2746 N N . ILE A 1 359 ? -18.316 -8.523 -0.330 1.00 96.25 359 ILE A N 1
ATOM 2747 C CA . ILE A 1 359 ? -19.501 -7.668 -0.193 1.00 96.25 359 ILE A CA 1
ATOM 2748 C C . ILE A 1 359 ? -19.866 -7.063 -1.550 1.00 96.25 359 ILE A C 1
ATOM 2750 O O . ILE A 1 359 ? -21.020 -7.145 -1.961 1.00 96.25 359 ILE A O 1
ATOM 2754 N N . LEU A 1 360 ? -18.887 -6.512 -2.274 1.00 96.00 360 LEU A N 1
ATOM 2755 C CA . LEU A 1 360 ? -19.133 -5.916 -3.583 1.00 96.00 360 LEU A CA 1
ATOM 2756 C C . LEU A 1 360 ? -19.678 -6.939 -4.585 1.00 96.00 360 LEU A C 1
ATOM 2758 O O . LEU A 1 360 ? -20.603 -6.623 -5.323 1.00 96.00 360 LEU A O 1
ATOM 2762 N N . ILE A 1 361 ? -19.108 -8.148 -4.614 1.00 93.75 361 ILE A N 1
ATOM 2763 C CA . ILE A 1 361 ? -19.543 -9.227 -5.514 1.00 93.75 361 ILE A CA 1
ATOM 2764 C C . ILE A 1 361 ? -20.967 -9.688 -5.187 1.00 93.75 361 ILE A C 1
ATOM 2766 O O . ILE A 1 361 ? -21.707 -10.024 -6.099 1.00 93.75 361 ILE A O 1
ATOM 2770 N N . ILE A 1 362 ? -21.358 -9.710 -3.911 1.00 94.50 362 ILE A N 1
ATOM 2771 C CA . ILE A 1 362 ? -22.710 -10.116 -3.494 1.00 94.50 362 ILE A CA 1
ATOM 2772 C C . ILE A 1 362 ? -23.753 -9.046 -3.840 1.00 94.50 362 ILE A C 1
ATOM 2774 O O . ILE A 1 362 ? -24.899 -9.377 -4.135 1.00 94.50 362 ILE A O 1
ATOM 2778 N N . LEU A 1 363 ? -23.381 -7.767 -3.755 1.00 91.00 363 LEU A N 1
ATOM 2779 C CA . LEU A 1 363 ? -24.297 -6.646 -3.980 1.00 91.00 363 LEU A CA 1
ATOM 2780 C C . LEU A 1 363 ? -24.436 -6.240 -5.457 1.00 91.00 363 LEU A C 1
ATOM 2782 O O . LEU A 1 363 ? -25.349 -5.479 -5.780 1.00 91.00 363 LEU A O 1
ATOM 2786 N N . LYS A 1 364 ? -23.515 -6.677 -6.318 1.00 83.38 364 LYS A N 1
ATOM 2787 C CA . LYS A 1 364 ? -23.484 -6.383 -7.755 1.00 83.38 364 LYS A CA 1
ATOM 2788 C C . LYS A 1 364 ? -24.146 -7.498 -8.548 1.00 83.38 364 LYS A C 1
ATOM 2790 O O . LYS A 1 364 ? -24.868 -7.150 -9.509 1.00 83.38 364 LYS A O 1
#

Solvent-accessible surface area (backbone atoms only — not comparable to full-atom values): 18106 Å² total; per-residue (Å²): 100,72,68,19,55,52,45,11,51,53,45,32,68,71,40,93,80,57,58,69,49,71,49,66,73,44,78,46,29,57,55,11,42,49,34,23,25,55,43,34,22,51,50,44,43,50,45,51,53,52,49,36,60,74,66,66,48,97,66,82,74,55,68,71,55,41,56,46,43,13,51,53,22,13,52,53,24,30,52,41,48,61,54,24,49,94,68,43,32,79,57,48,26,57,51,45,33,54,51,42,41,50,36,44,52,51,25,47,78,71,73,41,36,67,60,47,52,52,46,54,52,53,46,50,53,51,38,53,48,37,39,75,71,47,46,27,33,74,31,15,33,53,47,50,44,55,49,51,47,51,26,26,51,40,53,36,68,81,53,33,49,50,61,50,49,44,52,54,53,51,53,51,46,57,61,68,50,66,53,100,85,69,92,77,76,75,70,40,42,34,42,62,50,48,42,23,54,42,38,67,41,43,51,41,34,51,48,32,53,79,54,77,45,79,66,46,56,55,45,32,47,15,18,46,5,8,37,30,1,36,54,28,15,58,37,46,24,66,73,43,91,65,68,21,38,24,68,73,79,74,40,74,42,66,80,89,47,68,14,46,49,33,73,47,8,54,52,22,12,45,52,26,2,40,53,35,26,54,54,40,44,79,71,70,49,50,71,72,56,34,53,50,24,23,53,24,0,33,50,14,29,50,49,29,28,46,45,35,39,66,43,33,24,35,18,30,21,75,84,78,67,46,77,36,67,46,66,58,40,97,95,36,63,27,48,82,71,46,54,41,86,83,32,32,68,50,51,36,44,29,50,18,29,55,45,11,48,57,48,43,64,73,77,104